Protein AF-0000000069212379 (afdb_homodimer)

Radius of gyration: 26.14 Å; Cα contacts (8 Å, |Δi|>4): 485; chains: 2; bounding box: 59×91×53 Å

Organism: Paramecium tetraurelia (NCBI:txid5888)

Sequence (348 aa):
MLHHLSKQRFTLNKAANLDFIKLFIKDLKDVASIVPSKLDDTDVKLSLQIHCLEKSWKISSKSLSKEYKFETFKQAFVFMNTVSHMADQMNHYPKWINVYNKLNVEITTQDVSGISIKDVLLAHLMESAYKDVNESNVESIAEICKVSSPQLLQNWNANYSQYQEIMKKNVHNLMLHHLSKQRFTLNKAANLDFIKLFIKDLKDVASIVPSKLDDTDVKLSLQIHCLEKSWKISSKSLSKEYKFETFKQAFVFMNTVSHMADQMNHYPKWINVYNKLNVEITTQDVSGISIKDVLLAHLMESAYKDVNESNVESIAEICKVSSPQLLQNWNANYSQYQEIMKKNVHNL

Foldseek 3Di:
DPPDPPPPCPDLVPVDDCVVQDDQDQFLLVLQPDDWAADDPVSVCVLCVLLVNNVAWDDDFFKIKHKDFDPWLLLQLLLVVQLVVSCVSNVFDWDWDDDTGMIIIIGGDVVHRHHTSVRSLSSLVSVVSSVQSRVDDGDGSPDHGPDDPNVSSVSSNVSVVVVVVVSVVVVVVD/DPPDPPPPCPDLPCPPPCVQLDDQDQFLLVLQPDDWAADDPVSVCVLCVLLVNNVAWDDDFFKIKHKDFDPWLLLQLLLVVQLVVSCVSNVFDWDWDDDTGMIIIIGGDVVHRHHTSVRSLSSSVSVVSSVQSRVDDGDGSPDHGPDDPNVSSVSSNVSVVVVVVVSVVVVVVD

Secondary structure (DSSP, 8-state):
-----------STTS--HHHH----S-GGGGGGSPP-PPPHHHHHHHHHHTT-TTTSEE-SS-EEEEEE-SSHHHHHHHHHHHHHHHHHHT---EEEEETTEEEEEE-BGGGTB--HHHHHHHHHHHHHHHHHHHS----TT------HHHHHHHHHHHHHHHHHHHHHHHHT-/-----------TT----HHHH----S-GGGGGGSPP-PPPHHHHHHHHHHTT-TTTSEE-SS-EEEEEE-SSHHHHHHHHHHHHHHHHHHT---EEEEETTEEEEEE-BGGGTB--HHHHHHHHHHHHHHHHHHHS----TT------HHHHHHHHHHHHHHHHHHHHHHHHT-

Nearest PDB structures (foldseek):
  1ru0-assembly1_A  TM=8.956E-01  e=7.007E-08  Mus musculus
  4c45-assembly1_A  TM=8.959E-01  e=8.333E-08  Homo sapiens
  2v6u-assembly1_A  TM=8.708E-01  e=5.561E-08  Toxoplasma gondii RH
  3hxa-assembly1_D  TM=8.945E-01  e=8.829E-08  Rattus norvegicus
  4wil-assembly1_A  TM=8.958E-01  e=9.910E-08  Mus musculus

Solvent-accessible surface area (backbone atoms only — not comparable to full-atom values): 19750 Å² total; per-residue (Å²): 137,82,81,78,78,78,77,75,77,81,61,70,88,54,82,54,69,46,79,76,62,61,72,84,56,88,46,59,58,59,50,48,75,54,80,79,52,60,50,52,73,68,53,48,52,49,55,28,48,58,67,73,37,57,86,70,41,47,79,56,90,41,31,41,33,42,76,47,77,44,95,36,46,50,49,36,46,18,41,50,53,42,48,49,53,54,24,59,46,24,68,52,66,55,32,37,38,38,50,61,27,33,36,40,39,39,33,50,34,74,93,55,68,12,36,26,62,68,42,54,51,50,51,51,51,46,52,55,43,48,52,50,49,72,73,45,86,78,86,52,59,83,46,61,64,83,75,51,67,64,60,54,34,50,51,56,45,47,33,55,56,50,50,53,51,52,54,53,51,55,56,64,72,96,137,83,79,78,76,77,77,76,76,80,66,76,81,63,69,64,65,51,75,78,66,61,74,83,57,89,47,59,58,60,51,48,73,54,81,81,53,60,49,50,72,68,53,47,52,49,55,28,47,56,67,73,35,57,87,70,41,47,79,55,90,40,32,41,34,42,77,47,78,43,94,36,46,50,48,36,46,17,41,49,53,42,48,49,54,54,23,59,46,25,69,51,66,57,33,38,38,38,50,59,29,34,36,41,39,39,32,50,33,74,93,54,68,11,37,26,62,67,42,54,51,51,52,52,51,46,52,54,44,50,52,51,49,74,73,44,87,77,87,52,58,84,47,61,63,84,75,51,68,63,60,53,35,49,53,57,46,46,32,55,56,50,49,52,53,54,53,53,50,56,56,64,74,95

Structure (mmCIF, N/CA/C/O backbone):
data_AF-0000000069212379-model_v1
#
loop_
_entity.id
_entity.type
_entity.pdbx_description
1 polymer '4a-hydroxytetrahydrobiopterin dehydratase'
#
loop_
_atom_site.group_PDB
_atom_site.id
_atom_site.type_symbol
_atom_site.label_atom_id
_atom_site.label_alt_id
_atom_site.label_comp_id
_atom_site.label_asym_id
_atom_site.label_entity_id
_atom_site.label_seq_id
_atom_site.pdbx_PDB_ins_code
_atom_site.Cartn_x
_atom_site.Cartn_y
_atom_site.Cartn_z
_atom_site.occupancy
_atom_site.B_iso_or_equiv
_atom_site.auth_seq_id
_atom_site.auth_comp_id
_atom_site.auth_asym_id
_atom_site.auth_atom_id
_atom_site.pdbx_PDB_model_num
ATOM 1 N N . MET A 1 1 ? -37 -28.781 -31.172 1 26 1 MET A N 1
ATOM 2 C CA . MET A 1 1 ? -35.812 -28.438 -31.969 1 26 1 MET A CA 1
ATOM 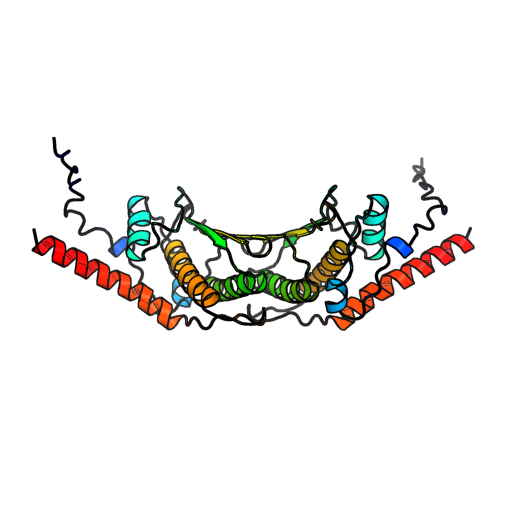3 C C . MET A 1 1 ? -34.625 -28.109 -31.078 1 26 1 MET A C 1
ATOM 5 O O . MET A 1 1 ? -34.562 -27.031 -30.484 1 26 1 MET A O 1
ATOM 9 N N . LEU A 1 2 ? -34.094 -29.156 -30.234 1 26.38 2 LEU A N 1
ATOM 10 C CA . LEU A 1 2 ? -33.156 -29.297 -29.141 1 26.38 2 LEU A CA 1
ATOM 11 C C . LEU A 1 2 ? -31.75 -28.906 -29.594 1 26.38 2 LEU A C 1
ATOM 13 O O . LEU A 1 2 ? -31.156 -29.578 -30.453 1 26.38 2 LEU A O 1
ATOM 17 N N . HIS A 1 3 ? -31.422 -27.625 -29.812 1 30.83 3 HIS A N 1
ATOM 18 C CA . HIS A 1 3 ? -30.172 -27.047 -30.297 1 30.83 3 HIS A CA 1
ATOM 19 C C . HIS A 1 3 ? -28.969 -27.766 -29.703 1 30.83 3 HIS A C 1
ATOM 21 O O . HIS A 1 3 ? -28.984 -28.125 -28.516 1 30.83 3 HIS A O 1
ATOM 27 N N . HIS A 1 4 ? -28.109 -28.578 -30.547 1 29.05 4 HIS A N 1
ATOM 28 C CA . HIS A 1 4 ? -26.844 -29.281 -30.594 1 29.05 4 HIS A CA 1
ATOM 29 C C . HIS A 1 4 ? -25.75 -28.5 -29.875 1 29.05 4 HIS A C 1
ATOM 31 O O . HIS A 1 4 ? -25.359 -27.422 -30.328 1 29.05 4 HIS A O 1
ATOM 37 N N . LEU A 1 5 ? -25.75 -28.391 -28.547 1 30.84 5 LEU A N 1
ATOM 38 C CA . LEU A 1 5 ? -24.641 -27.938 -27.719 1 30.84 5 LEU A CA 1
ATOM 39 C C . LEU A 1 5 ? -23.312 -28.453 -28.25 1 30.84 5 LEU A C 1
ATOM 41 O O . LEU A 1 5 ? -23.109 -29.672 -28.375 1 30.84 5 LEU A O 1
ATOM 45 N N . SER A 1 6 ? -22.797 -27.891 -29.391 1 29.86 6 SER A N 1
ATOM 46 C CA . SER A 1 6 ? -21.5 -28.047 -30.031 1 29.86 6 SER A CA 1
ATOM 47 C C . SER A 1 6 ? -20.422 -28.406 -29.031 1 29.86 6 SER A C 1
ATOM 49 O O . SER A 1 6 ? -20.203 -27.688 -28.047 1 29.86 6 SER A O 1
ATOM 51 N N . LYS A 1 7 ? -20.203 -29.734 -28.656 1 33.62 7 LYS A N 1
ATOM 52 C CA . LYS A 1 7 ? -19.109 -30.5 -28.078 1 33.62 7 LYS A CA 1
ATOM 53 C C . LYS A 1 7 ? -17.766 -30.031 -28.609 1 33.62 7 LYS A C 1
ATOM 55 O O . LYS A 1 7 ? -17.375 -30.344 -29.734 1 33.62 7 LYS A O 1
ATOM 60 N N . GLN A 1 8 ? -17.391 -28.781 -28.672 1 32.16 8 GLN A N 1
ATOM 61 C CA . GLN A 1 8 ? -16.062 -28.328 -29.078 1 32.16 8 GLN A CA 1
ATOM 62 C C . GLN A 1 8 ? -14.992 -29.266 -28.531 1 32.16 8 GLN A C 1
ATOM 64 O O . GLN A 1 8 ? -14.953 -29.547 -27.328 1 32.16 8 GLN A O 1
ATOM 69 N N . ARG A 1 9 ? -14.414 -30.328 -29.297 1 29.22 9 ARG A N 1
ATOM 70 C CA . ARG A 1 9 ? 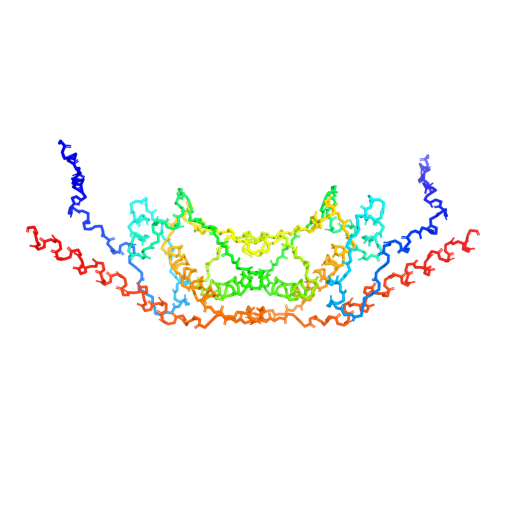-13.234 -31.188 -29.312 1 29.22 9 ARG A CA 1
ATOM 71 C C . ARG A 1 9 ? -12.039 -30.484 -28.656 1 29.22 9 ARG A C 1
ATOM 73 O O . ARG A 1 9 ? -11.375 -29.672 -29.297 1 29.22 9 ARG A O 1
ATOM 80 N N . PHE A 1 10 ? -12.148 -29.844 -27.531 1 34.94 10 PHE A N 1
ATOM 81 C CA . PHE A 1 10 ? -10.922 -29.625 -26.781 1 34.94 10 PHE A CA 1
ATOM 82 C C . PHE A 1 10 ? -10.07 -30.891 -26.75 1 34.94 10 PHE A C 1
ATOM 84 O O . PHE A 1 10 ? -10.352 -31.812 -25.984 1 34.94 10 PHE A O 1
ATOM 91 N N . THR A 1 11 ? -9.93 -31.75 -27.938 1 32.25 11 THR A N 1
ATOM 92 C CA . THR A 1 11 ? -9.148 -32.969 -28.188 1 32.25 11 THR A CA 1
ATOM 93 C C . THR A 1 11 ? -7.902 -33 -27.312 1 32.25 11 THR A C 1
ATOM 95 O O . THR A 1 11 ? -7.434 -31.953 -26.844 1 32.25 11 THR A O 1
ATOM 98 N N . LEU A 1 12 ? -7.316 -34.281 -27.016 1 34.22 12 LEU A N 1
ATOM 99 C CA . LEU A 1 12 ? -6.305 -35.094 -26.359 1 34.22 12 LEU A CA 1
ATOM 100 C C . LEU A 1 12 ? -4.91 -34.531 -26.609 1 34.22 12 LEU A C 1
ATOM 102 O O . LEU A 1 12 ? -3.92 -35.062 -26.094 1 34.22 12 LEU A O 1
ATOM 106 N N . ASN A 1 13 ? -4.742 -34.094 -27.891 1 38.69 13 ASN A N 1
ATOM 107 C CA . ASN A 1 13 ? -3.322 -33.781 -28.016 1 38.69 13 ASN A CA 1
ATOM 108 C C . ASN A 1 13 ? -2.822 -32.969 -26.828 1 38.69 13 ASN A C 1
ATOM 110 O O . ASN A 1 13 ? -1.731 -32.375 -26.875 1 38.69 13 ASN A O 1
ATOM 114 N N . LYS A 1 14 ? -3.689 -32.75 -25.891 1 40.94 14 LYS A N 1
ATOM 115 C CA . LYS A 1 14 ? -3.619 -31.844 -24.734 1 40.94 14 LYS A CA 1
ATOM 116 C C . LYS A 1 14 ? -2.734 -32.438 -23.641 1 40.94 14 LYS A C 1
ATOM 118 O O . LYS A 1 14 ? -2.756 -31.969 -22.5 1 40.94 14 LYS A O 1
ATOM 123 N N . ALA A 1 15 ? -2.525 -33.719 -23.672 1 42.53 15 ALA A N 1
ATOM 124 C CA . ALA A 1 15 ? -1.47 -34.062 -22.734 1 4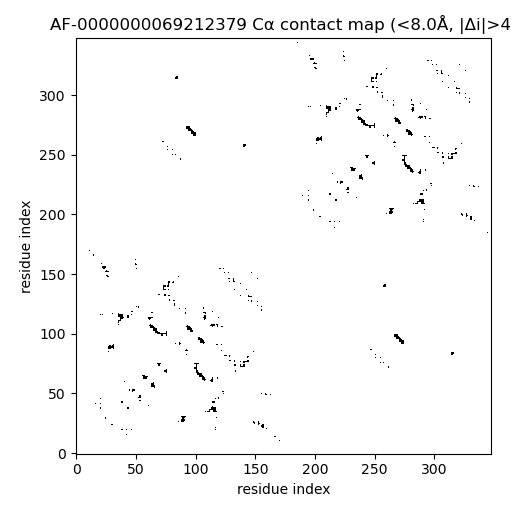2.53 15 ALA A CA 1
ATOM 125 C C . ALA A 1 15 ? -0.425 -32.969 -22.641 1 42.53 15 ALA A C 1
ATOM 127 O O . ALA A 1 15 ? 0.552 -32.969 -23.391 1 42.53 15 ALA A O 1
ATOM 128 N N . ALA A 1 16 ? -0.708 -31.906 -22.953 1 46.59 16 ALA A N 1
ATOM 129 C CA . ALA A 1 16 ? -0.075 -30.594 -22.984 1 46.59 16 ALA A CA 1
ATOM 130 C C . ALA A 1 16 ? 0.971 -30.469 -21.875 1 46.59 16 ALA A C 1
ATOM 132 O O . ALA A 1 16 ? 0.949 -31.219 -20.906 1 46.59 16 ALA A O 1
ATOM 133 N N . ASN A 1 17 ? 1.965 -29.312 -22.172 1 58.25 17 ASN A N 1
ATOM 134 C CA . ASN A 1 17 ? 3.143 -28.516 -21.828 1 58.25 17 ASN A CA 1
ATOM 135 C C . ASN A 1 17 ? 3.172 -28.156 -20.344 1 58.25 17 ASN A C 1
ATOM 137 O O . ASN A 1 17 ? 3.482 -27.016 -19.984 1 58.25 17 ASN A O 1
ATOM 141 N N . LEU A 1 18 ? 2.586 -29.156 -19.609 1 75.44 18 LEU A N 1
ATOM 142 C CA . LEU A 1 18 ? 2.68 -28.797 -18.203 1 75.44 18 LEU A CA 1
ATOM 143 C C . LEU A 1 18 ? 4.125 -28.516 -17.812 1 75.44 18 LEU A C 1
ATOM 145 O O . LEU A 1 18 ? 4.383 -27.703 -16.922 1 75.44 18 LEU A O 1
ATOM 149 N N . ASP A 1 19 ? 4.984 -29.312 -18.562 1 76.12 19 ASP A N 1
ATOM 150 C CA . ASP A 1 19 ? 6.387 -29.172 -18.172 1 76.12 19 ASP A CA 1
ATOM 151 C C . ASP A 1 19 ? 6.855 -27.734 -18.281 1 76.12 19 ASP A C 1
ATOM 153 O O . ASP A 1 19 ? 7.695 -27.281 -17.5 1 76.12 19 ASP A O 1
ATOM 157 N N . PHE A 1 20 ? 6.137 -27.094 -19.156 1 75.62 20 PHE A N 1
ATOM 158 C CA . PHE A 1 20 ? 6.57 -25.734 -19.406 1 75.62 20 PHE A CA 1
ATOM 159 C C . PHE A 1 20 ? 5.992 -24.781 -18.359 1 75.62 20 PHE A C 1
ATOM 161 O O . PHE A 1 20 ? 6.566 -23.719 -18.078 1 75.62 20 PHE A O 1
ATOM 168 N N . ILE A 1 21 ? 4.895 -25.234 -17.734 1 83.38 21 ILE A N 1
ATOM 169 C CA . ILE A 1 21 ? 4.234 -24.281 -16.844 1 83.38 21 ILE A CA 1
ATOM 170 C C . ILE A 1 21 ? 4.352 -24.75 -15.398 1 83.38 21 ILE A C 1
ATOM 172 O O . ILE A 1 21 ? 4.117 -23.969 -14.469 1 83.38 21 ILE A O 1
ATOM 176 N N . LYS A 1 22 ? 4.723 -26 -15.312 1 87.25 22 LYS A N 1
ATOM 177 C CA . LYS A 1 22 ? 4.801 -26.531 -13.961 1 87.25 22 LYS A CA 1
ATOM 178 C C . LYS A 1 22 ? 6.02 -26 -13.219 1 87.25 22 LYS A C 1
ATOM 180 O O . LYS A 1 22 ? 7.137 -26.031 -13.742 1 87.25 22 LYS A O 1
ATOM 185 N N . LEU A 1 23 ? 5.762 -25.438 -12.07 1 85.94 23 LEU A N 1
ATOM 186 C CA . LEU A 1 23 ? 6.793 -24.953 -11.164 1 85.94 23 LEU A CA 1
ATOM 187 C C . LEU A 1 23 ? 6.57 -25.484 -9.75 1 85.94 23 LEU A C 1
ATOM 189 O O . LEU A 1 23 ? 5.684 -25 -9.039 1 85.94 23 LEU A O 1
ATOM 193 N N . PHE A 1 24 ? 7.352 -26.5 -9.422 1 87.94 24 PHE A N 1
ATOM 194 C CA . PHE A 1 24 ? 7.289 -27.016 -8.055 1 87.94 24 PHE A CA 1
ATOM 195 C C . PHE A 1 24 ? 8.133 -26.156 -7.117 1 87.94 24 PHE A C 1
ATOM 197 O O . PHE A 1 24 ? 9.297 -25.875 -7.402 1 87.94 24 PHE A O 1
ATOM 204 N N . ILE A 1 25 ? 7.512 -25.781 -6.094 1 91.12 25 ILE A N 1
ATOM 205 C CA . ILE A 1 25 ? 8.18 -24.828 -5.203 1 91.12 25 ILE A CA 1
ATOM 206 C C . ILE A 1 25 ? 8.141 -25.359 -3.771 1 91.12 25 ILE A C 1
ATOM 208 O O . ILE A 1 25 ? 7.078 -25.719 -3.266 1 91.12 25 ILE A O 1
ATOM 212 N N . LYS A 1 26 ? 9.289 -25.344 -3.074 1 90.56 26 LYS A N 1
ATOM 213 C CA . LYS A 1 26 ? 9.359 -25.766 -1.677 1 90.56 26 LYS A CA 1
ATOM 214 C C . LYS A 1 26 ? 9.43 -24.547 -0.75 1 90.56 26 LYS A C 1
ATOM 216 O O . LYS A 1 26 ? 8.938 -24.594 0.378 1 90.56 26 LYS A O 1
ATOM 221 N N . ASP A 1 27 ? 10.055 -23.547 -1.248 1 93.56 27 ASP A N 1
ATOM 222 C CA . ASP A 1 27 ? 10.242 -22.297 -0.524 1 93.56 27 ASP A CA 1
ATOM 223 C C . ASP A 1 27 ? 10.102 -21.094 -1.458 1 93.56 27 ASP A C 1
ATOM 225 O O . ASP A 1 27 ? 10.586 -21.125 -2.592 1 93.56 27 ASP A O 1
ATOM 229 N N . LEU A 1 28 ? 9.43 -20.109 -1.017 1 93.62 28 LEU A N 1
ATOM 230 C CA . LEU A 1 28 ? 9.227 -18.938 -1.856 1 93.62 28 LEU A CA 1
ATOM 231 C C . LEU A 1 28 ? 10.562 -18.328 -2.283 1 93.62 28 LEU A C 1
ATOM 233 O O . LEU A 1 28 ? 10.68 -17.781 -3.383 1 93.62 28 LEU A O 1
ATOM 237 N N . LYS A 1 29 ? 11.555 -18.453 -1.433 1 93.12 29 LYS A N 1
ATOM 238 C CA . LYS A 1 29 ? 12.867 -17.891 -1.726 1 93.12 29 LYS A CA 1
ATOM 239 C C . LYS A 1 29 ? 13.484 -18.562 -2.951 1 93.12 29 LYS A C 1
ATOM 241 O O . LYS A 1 29 ? 14.359 -17.984 -3.605 1 93.12 29 LYS A O 1
ATOM 246 N N . ASP A 1 30 ? 13.039 -19.766 -3.232 1 93.88 30 ASP A N 1
ATOM 247 C CA . ASP A 1 30 ? 13.547 -20.484 -4.391 1 93.88 30 ASP A CA 1
ATOM 248 C C . ASP A 1 30 ? 13.055 -19.859 -5.691 1 93.88 30 ASP A C 1
ATOM 250 O O . ASP A 1 30 ? 13.664 -20.047 -6.75 1 93.88 30 ASP A O 1
ATOM 254 N N . VAL A 1 31 ? 11.992 -19.141 -5.625 1 94.81 31 VAL A N 1
ATOM 255 C CA . VAL A 1 31 ? 11.359 -18.547 -6.805 1 94.81 31 VAL A CA 1
ATOM 256 C C . VAL A 1 31 ? 12.242 -17.438 -7.355 1 94.81 31 VAL A C 1
ATOM 258 O O . VAL A 1 31 ? 12.297 -17.219 -8.57 1 94.81 31 VAL A O 1
ATOM 261 N N . ALA A 1 32 ? 12.938 -16.781 -6.422 1 94 32 ALA A N 1
ATOM 262 C CA . ALA A 1 32 ? 13.766 -15.633 -6.793 1 94 32 ALA A CA 1
ATOM 263 C C . ALA A 1 32 ? 14.844 -16.031 -7.793 1 94 32 ALA A C 1
ATOM 265 O O . ALA A 1 32 ? 15.234 -15.234 -8.648 1 94 32 ALA A O 1
ATOM 266 N N . SER A 1 33 ? 15.258 -17.234 -7.766 1 93.5 33 SER A N 1
ATOM 267 C CA . SER A 1 33 ? 16.391 -17.688 -8.578 1 93.5 33 SER A CA 1
ATOM 268 C C . SER A 1 33 ? 15.906 -18.25 -9.914 1 93.5 33 SER A C 1
ATOM 270 O O . SER A 1 33 ? 16.719 -18.578 -10.781 1 93.5 33 SER A O 1
ATOM 272 N N . ILE A 1 34 ? 14.672 -18.375 -10.07 1 93.12 34 ILE A N 1
ATOM 273 C CA . ILE A 1 34 ? 14.125 -18.938 -11.297 1 93.12 34 ILE A CA 1
ATOM 274 C C . ILE A 1 34 ? 14.148 -17.891 -12.406 1 93.12 34 ILE A C 1
ATOM 276 O O . ILE A 1 34 ? 13.633 -16.781 -12.227 1 93.12 34 ILE A O 1
ATOM 280 N N . VAL A 1 35 ? 14.742 -18.188 -13.531 1 93.31 35 VAL A N 1
ATOM 281 C CA . VAL A 1 35 ? 14.719 -17.312 -14.695 1 93.31 35 VAL A CA 1
ATOM 282 C C . VAL A 1 35 ? 13.344 -17.375 -15.359 1 93.31 35 VAL A C 1
ATOM 284 O O . VAL A 1 35 ? 12.906 -18.438 -15.805 1 93.31 35 VAL A O 1
ATOM 287 N N . PRO A 1 36 ? 12.711 -16.266 -15.445 1 94.38 36 PRO A N 1
ATOM 288 C CA . PRO A 1 36 ? 11.344 -16.297 -15.969 1 94.38 36 PRO A CA 1
ATOM 289 C C . PRO A 1 36 ? 11.305 -16.5 -17.484 1 94.38 36 PRO A C 1
ATOM 291 O O . PRO A 1 36 ? 12.203 -16.047 -18.203 1 94.38 36 PRO A O 1
ATOM 294 N N . SER A 1 37 ? 10.289 -17.203 -17.922 1 95 37 SER A N 1
ATOM 295 C CA . SER A 1 37 ? 9.961 -17.344 -19.328 1 95 37 SER A CA 1
ATOM 296 C C . SER A 1 37 ? 8.539 -16.859 -19.609 1 95 37 SER A C 1
ATOM 298 O O . SER A 1 37 ? 7.633 -17.062 -18.812 1 95 37 SER A O 1
ATOM 300 N N . LYS A 1 38 ? 8.461 -16.297 -20.766 1 96.19 38 LYS A N 1
ATOM 301 C CA . LYS A 1 38 ? 7.145 -15.781 -21.141 1 96.19 38 LYS A CA 1
ATOM 302 C C . LYS A 1 38 ? 6.18 -16.922 -21.469 1 96.19 38 LYS A C 1
ATOM 304 O O . LYS A 1 38 ? 6.52 -17.828 -22.219 1 96.19 38 LYS A O 1
ATOM 309 N N . LEU A 1 39 ? 5.07 -16.859 -20.875 1 95.38 39 LEU A N 1
ATOM 310 C CA . LEU A 1 39 ? 4.008 -17.812 -21.219 1 95.38 39 LEU A CA 1
ATOM 311 C C . LEU A 1 39 ? 3.209 -17.312 -22.422 1 95.38 39 LEU A C 1
ATOM 313 O O . LEU A 1 39 ? 2.941 -16.125 -22.547 1 95.38 39 LEU A O 1
ATOM 317 N N . ASP A 1 40 ? 2.902 -18.188 -23.281 1 93.56 40 ASP A N 1
ATOM 318 C CA . ASP A 1 40 ? 1.988 -17.797 -24.359 1 93.56 40 ASP A CA 1
ATOM 319 C C . ASP A 1 40 ? 0.541 -17.797 -23.859 1 93.56 40 ASP A C 1
ATOM 321 O O . ASP A 1 40 ? 0.262 -18.188 -22.734 1 93.56 40 ASP A O 1
ATOM 325 N N . ASP A 1 41 ? -0.313 -17.328 -24.688 1 93.69 41 ASP A N 1
ATOM 326 C CA . ASP A 1 41 ? -1.703 -17.141 -24.297 1 93.69 41 ASP A CA 1
ATOM 327 C C . ASP A 1 41 ? -2.324 -18.438 -23.797 1 93.69 41 ASP A C 1
ATOM 329 O O . ASP A 1 41 ? -3.059 -18.453 -22.812 1 93.69 41 ASP A O 1
ATOM 333 N N . THR A 1 42 ? -2.094 -19.469 -24.469 1 92.81 42 THR A N 1
ATOM 334 C CA . THR A 1 42 ? -2.643 -20.781 -24.109 1 92.81 42 THR A CA 1
ATOM 335 C C . THR A 1 42 ? -2.113 -21.234 -22.766 1 92.81 42 THR A C 1
ATOM 337 O O . THR A 1 42 ? -2.877 -21.719 -21.922 1 92.81 42 THR A O 1
ATOM 340 N N . ASP A 1 43 ? -0.836 -21.047 -22.562 1 94 43 ASP A N 1
ATOM 341 C CA . ASP A 1 43 ? -0.195 -21.453 -21.312 1 94 43 ASP A CA 1
ATOM 342 C C . ASP A 1 43 ? -0.694 -20.609 -20.141 1 94 43 ASP A C 1
ATOM 344 O O . ASP A 1 43 ? -0.855 -21.109 -19.031 1 94 43 ASP A O 1
ATOM 348 N N . VAL A 1 44 ? -0.889 -19.328 -20.375 1 95.88 44 VAL A N 1
ATOM 349 C CA . VAL A 1 44 ? -1.425 -18.453 -19.344 1 95.88 44 VAL A CA 1
ATOM 350 C C . VAL A 1 44 ? -2.797 -18.953 -18.906 1 95.88 44 VAL A C 1
ATOM 352 O O . VAL A 1 44 ? -3.039 -19.141 -17.703 1 95.88 44 VAL A O 1
ATOM 355 N N . LYS A 1 45 ? -3.594 -19.188 -19.859 1 94.44 45 LYS A N 1
ATOM 356 C CA . LYS A 1 45 ? -4.953 -19.625 -19.547 1 94.44 45 LYS A CA 1
ATOM 357 C C . LYS A 1 45 ? -4.945 -20.969 -18.812 1 94.44 45 LYS A C 1
ATOM 359 O O . LYS A 1 45 ? -5.668 -21.141 -17.828 1 94.44 45 LYS A O 1
ATOM 364 N N . LEU A 1 46 ? -4.184 -21.859 -19.281 1 94.06 46 LEU A N 1
ATOM 365 C CA . LEU A 1 46 ? -4.094 -23.172 -18.656 1 94.06 46 LEU A CA 1
ATOM 366 C C . LEU A 1 46 ? -3.582 -23.062 -17.219 1 94.06 46 LEU A C 1
ATOM 368 O O . LEU A 1 46 ? -4.129 -23.688 -16.312 1 94.06 46 LEU A O 1
ATOM 372 N N . SER A 1 47 ? -2.523 -22.297 -17.047 1 95.56 47 SER A N 1
ATOM 373 C CA . SER A 1 47 ? -1.956 -22.125 -15.711 1 95.56 47 SER A CA 1
ATOM 374 C C . SER A 1 47 ? -2.982 -21.547 -14.742 1 95.56 47 SER A C 1
ATOM 376 O O . SER A 1 47 ? -3.084 -21.984 -13.602 1 95.56 47 SER A O 1
ATOM 378 N N . LEU A 1 48 ? -3.688 -20.578 -15.211 1 96.75 48 LEU A N 1
ATOM 379 C CA . LEU A 1 48 ? -4.719 -19.984 -14.375 1 96.75 48 LEU A CA 1
ATOM 380 C C . LEU A 1 48 ? -5.82 -20.984 -14.055 1 96.75 48 LEU A C 1
ATOM 382 O O . LEU A 1 48 ? -6.34 -21.016 -12.938 1 96.75 48 LEU A O 1
ATOM 386 N N . GLN A 1 49 ? -6.141 -21.781 -15.008 1 95 49 GLN A N 1
ATOM 387 C CA . GLN A 1 49 ? -7.176 -22.781 -14.82 1 95 49 GLN A CA 1
ATOM 388 C C . GLN A 1 49 ? -6.762 -23.828 -13.773 1 95 49 GLN A C 1
ATOM 390 O O . GLN A 1 49 ? -7.559 -24.203 -12.914 1 95 49 GLN A O 1
ATOM 395 N N . ILE A 1 50 ? -5.59 -24.25 -13.883 1 94.94 50 ILE A N 1
ATOM 396 C CA . ILE A 1 50 ? -5.07 -25.266 -12.977 1 94.94 50 ILE A CA 1
ATOM 397 C C . ILE A 1 50 ? -5.207 -24.781 -11.531 1 94.94 50 ILE A C 1
ATOM 399 O O . ILE A 1 50 ? -5.488 -25.578 -10.633 1 94.94 50 ILE A O 1
ATOM 403 N N . HIS A 1 51 ? -5.105 -23.469 -11.305 1 96.12 51 HIS A N 1
ATOM 404 C CA . HIS A 1 51 ? -5.121 -22.922 -9.953 1 96.12 51 HIS A CA 1
ATOM 405 C C . HIS A 1 51 ? -6.422 -22.188 -9.68 1 96.12 51 HIS A C 1
ATOM 407 O O . HIS A 1 51 ? -6.5 -21.375 -8.75 1 96.12 51 HIS A O 1
ATOM 413 N N . CYS A 1 52 ? -7.434 -22.344 -10.531 1 95.62 52 CYS A N 1
ATOM 414 C CA . CYS A 1 52 ? -8.789 -21.828 -10.375 1 95.62 52 CYS A CA 1
ATOM 415 C C . CYS A 1 52 ? -8.789 -20.312 -10.305 1 95.62 52 CYS A C 1
ATOM 417 O O . CYS A 1 52 ? -9.484 -19.719 -9.484 1 95.62 52 CYS A O 1
ATOM 419 N N . LEU A 1 53 ? -8.008 -19.719 -11.164 1 96.62 53 LEU A N 1
ATOM 420 C CA . LEU A 1 53 ? -7.863 -18.266 -11.156 1 96.62 53 LEU A CA 1
ATOM 421 C C . LEU A 1 53 ? -8.492 -17.656 -12.406 1 96.62 53 LEU A C 1
ATOM 423 O O . LEU A 1 53 ? -8.648 -16.438 -12.492 1 96.62 53 LEU A O 1
ATOM 427 N N . GLU A 1 54 ? -8.875 -18.391 -13.359 1 91.69 54 GLU A N 1
ATOM 428 C CA . GLU A 1 54 ? -9.242 -17.938 -14.695 1 91.69 54 GLU A CA 1
ATOM 429 C C . GLU A 1 54 ? -10.492 -17.062 -14.664 1 91.69 54 GLU A C 1
ATOM 431 O O . GLU A 1 54 ? -10.664 -16.188 -15.516 1 91.69 54 GLU A O 1
ATOM 436 N N . LYS A 1 55 ? -11.312 -17.219 -13.695 1 92.81 55 LYS A N 1
ATOM 437 C CA . LYS A 1 55 ? -12.562 -16.469 -13.648 1 92.81 55 LYS A CA 1
ATOM 438 C C . LYS A 1 55 ? -12.406 -15.172 -12.867 1 92.81 55 LYS A C 1
ATOM 440 O O . LYS A 1 55 ? -13.164 -14.227 -13.062 1 92.81 55 LYS A O 1
ATOM 445 N N . SER A 1 56 ? -11.461 -15.117 -12.062 1 95.94 56 SER A N 1
ATOM 446 C CA . SER A 1 56 ? -11.383 -13.992 -11.141 1 95.94 56 SER A CA 1
ATOM 447 C C . SER A 1 56 ? -10.336 -12.977 -11.594 1 95.94 56 SER A C 1
ATOM 449 O O . SER A 1 56 ? -10.352 -11.828 -11.164 1 95.94 56 SER A O 1
ATOM 451 N N . TRP A 1 57 ? -9.461 -13.406 -12.422 1 98.06 57 TRP A N 1
ATOM 452 C CA . TRP A 1 57 ? -8.406 -12.508 -12.867 1 98.06 57 TRP A CA 1
ATOM 453 C C . TRP A 1 57 ? -8.609 -12.109 -14.328 1 98.06 57 TRP A C 1
ATOM 455 O O . TRP A 1 57 ? -8.977 -12.938 -15.164 1 98.06 57 TRP A O 1
ATOM 465 N N . LYS A 1 58 ? -8.469 -10.875 -14.578 1 98 58 LYS A N 1
ATOM 466 C CA . LYS A 1 58 ? -8.484 -10.367 -15.945 1 98 58 LYS A CA 1
ATOM 467 C C . LYS A 1 58 ? -7.129 -10.578 -16.625 1 98 58 LYS A C 1
ATOM 469 O O . LYS A 1 58 ? -6.086 -10.266 -16.047 1 98 58 LYS A O 1
ATOM 474 N N . ILE A 1 59 ? -7.164 -11.109 -17.875 1 96.81 59 ILE A N 1
ATOM 475 C CA . ILE A 1 59 ? -5.953 -11.383 -18.641 1 96.81 59 ILE A CA 1
ATOM 476 C C . ILE A 1 59 ? -5.785 -10.336 -19.734 1 96.81 59 ILE A C 1
ATOM 478 O O . ILE A 1 59 ? -6.695 -10.117 -20.531 1 96.81 59 ILE A O 1
ATOM 482 N N . SER A 1 60 ? -4.695 -9.688 -19.656 1 94.56 60 SER A N 1
ATOM 483 C CA . SER A 1 60 ? -4.27 -8.875 -20.797 1 94.56 60 SER A CA 1
ATOM 484 C C . SER A 1 60 ? -3.066 -9.5 -21.5 1 94.56 60 SER A C 1
ATOM 486 O O . SER A 1 60 ? -2.57 -10.547 -21.078 1 94.56 60 SER A O 1
ATOM 488 N N . SER A 1 61 ? -2.621 -8.938 -22.547 1 89.94 61 SER A N 1
ATOM 489 C CA . SER A 1 61 ? -1.487 -9.477 -23.297 1 89.94 61 SER A CA 1
ATOM 490 C C . SER A 1 61 ? -0.213 -9.445 -22.469 1 89.94 61 SER A C 1
ATOM 492 O O . SER A 1 61 ? 0.677 -10.281 -22.656 1 89.94 61 SER A O 1
ATOM 494 N N . LYS A 1 62 ? -0.213 -8.562 -21.453 1 96.19 62 LYS A N 1
ATOM 495 C CA . LYS A 1 62 ? 1.078 -8.414 -20.781 1 96.19 62 LYS A CA 1
ATOM 496 C C . LYS A 1 62 ? 0.938 -8.555 -19.281 1 96.19 62 LYS A C 1
ATOM 498 O O . LYS A 1 62 ? 1.933 -8.523 -18.547 1 96.19 62 LYS A O 1
ATOM 503 N N . SER A 1 63 ? -0.349 -8.664 -18.781 1 98.38 63 SER A N 1
ATOM 504 C CA . SER A 1 63 ? -0.457 -8.633 -17.328 1 98.38 63 SER A CA 1
ATOM 505 C C . SER A 1 63 ? -1.722 -9.336 -16.844 1 98.38 63 SER A C 1
ATOM 507 O O . SER A 1 63 ? -2.629 -9.594 -17.641 1 98.38 63 SER A O 1
ATOM 509 N N . LEU A 1 64 ? -1.682 -9.711 -15.609 1 98.62 64 LEU A N 1
ATOM 510 C CA . LEU A 1 64 ? -2.854 -10.117 -14.836 1 98.62 64 LEU A CA 1
ATOM 511 C C . LEU A 1 64 ? -3.33 -8.984 -13.938 1 98.62 64 LEU A C 1
ATOM 513 O O . LEU A 1 64 ? -2.514 -8.281 -13.336 1 98.62 64 LEU A O 1
ATOM 517 N N . SER A 1 65 ? -4.629 -8.82 -13.859 1 98.69 65 SER A N 1
ATOM 518 C CA . SER A 1 65 ? -5.113 -7.762 -12.977 1 98.69 65 SER A CA 1
ATOM 519 C C . SER A 1 65 ? -6.387 -8.188 -12.25 1 98.69 65 SER A C 1
ATOM 521 O O . SER A 1 65 ? -7.117 -9.062 -12.727 1 98.69 65 SER A O 1
ATOM 523 N N . LYS A 1 66 ? -6.633 -7.59 -11.109 1 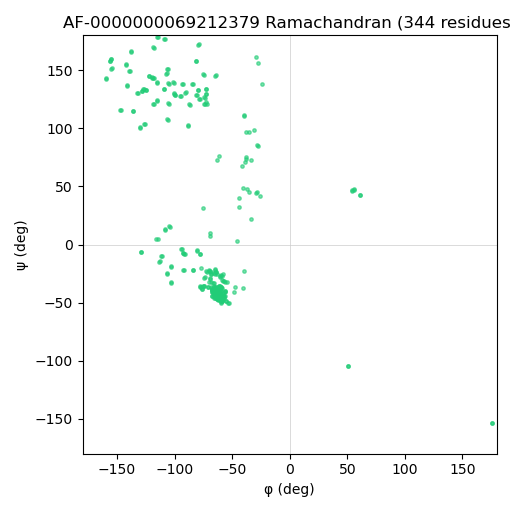98.62 66 LYS A N 1
ATOM 524 C CA . LYS A 1 66 ? -7.812 -7.863 -10.297 1 98.62 66 LYS A CA 1
ATOM 525 C C . LYS A 1 66 ? -8.094 -6.723 -9.32 1 98.62 66 LYS A C 1
ATOM 527 O O . LYS A 1 66 ? -7.16 -6.086 -8.82 1 98.62 66 LYS A O 1
ATOM 532 N N . GLU A 1 67 ? -9.328 -6.449 -9.133 1 98.56 67 GLU A N 1
ATOM 533 C CA . GLU A 1 67 ? -9.758 -5.523 -8.086 1 98.56 67 GLU A CA 1
ATOM 534 C C . GLU A 1 67 ? -10.25 -6.277 -6.852 1 98.56 67 GLU A C 1
ATOM 536 O O . GLU A 1 67 ? -11.07 -7.191 -6.961 1 98.56 67 GLU A O 1
ATOM 541 N N . TYR A 1 68 ? -9.703 -5.887 -5.727 1 98.44 68 TYR A N 1
ATOM 542 C CA . TYR A 1 68 ? -10.172 -6.398 -4.441 1 98.44 68 TYR A CA 1
ATOM 543 C C . TYR A 1 68 ? -10.961 -5.336 -3.686 1 98.44 68 TYR A C 1
ATOM 545 O O . TYR A 1 68 ? -10.664 -4.141 -3.785 1 98.44 68 TYR A O 1
ATOM 553 N N . LYS A 1 69 ? -11.93 -5.809 -2.936 1 98.06 69 LYS A N 1
ATOM 554 C CA . LYS A 1 69 ? -12.688 -4.961 -2.02 1 98.06 69 LYS A CA 1
ATOM 555 C C . LYS A 1 69 ? -12.703 -5.551 -0.612 1 98.06 69 LYS A C 1
ATOM 557 O O . LYS A 1 69 ? -12.898 -6.754 -0.441 1 98.06 69 LYS A O 1
ATOM 562 N N . PHE A 1 70 ? -12.453 -4.688 0.319 1 97.06 70 PHE A N 1
ATOM 563 C CA . PHE A 1 70 ? -12.422 -5.07 1.725 1 97.06 70 PHE A CA 1
ATOM 564 C C . PHE A 1 70 ? -13.492 -4.324 2.514 1 97.06 70 PHE A C 1
ATOM 566 O O . PHE A 1 70 ? -14.148 -3.426 1.983 1 97.06 70 PHE A O 1
ATOM 573 N N . GLU A 1 71 ? -13.688 -4.746 3.719 1 95.38 71 GLU A N 1
ATOM 574 C CA . GLU A 1 71 ? -14.664 -4.062 4.559 1 95.38 71 GLU A CA 1
ATOM 575 C C . GLU A 1 71 ? -14.117 -2.736 5.074 1 95.38 71 GLU A C 1
ATOM 577 O O . GLU A 1 71 ? -14.859 -1.76 5.203 1 95.38 71 GLU A O 1
ATOM 582 N N . THR A 1 72 ? -12.844 -2.699 5.406 1 94.75 72 THR A N 1
ATOM 583 C CA . THR A 1 72 ? -12.219 -1.52 5.992 1 94.75 72 THR A CA 1
ATOM 584 C C . THR A 1 72 ? -10.844 -1.273 5.371 1 94.75 72 THR A C 1
ATOM 586 O O . THR A 1 72 ? -10.297 -2.146 4.695 1 94.75 72 THR A O 1
ATOM 589 N N . PHE A 1 73 ? -10.344 -0.068 5.633 1 95.31 73 PHE A N 1
ATOM 590 C CA . PHE A 1 73 ? -8.969 0.248 5.258 1 95.31 73 PHE A CA 1
ATOM 591 C C . PHE A 1 73 ? -7.988 -0.701 5.941 1 95.31 73 PHE A C 1
ATOM 593 O O . PHE A 1 73 ? -7.012 -1.138 5.328 1 95.31 73 PHE A O 1
ATOM 600 N N . LYS A 1 74 ? -8.25 -0.983 7.109 1 92.62 74 LYS A N 1
ATOM 601 C CA . LYS A 1 74 ? -7.387 -1.865 7.895 1 92.62 74 LYS A CA 1
ATOM 602 C C . LYS A 1 74 ? -7.254 -3.234 7.23 1 92.62 74 LYS A C 1
ATOM 604 O O . LYS A 1 74 ? -6.148 -3.762 7.102 1 92.62 74 LYS A O 1
ATOM 609 N N . GLN A 1 75 ? -8.312 -3.789 6.852 1 93.81 75 GLN A N 1
ATOM 610 C CA . GLN A 1 75 ? -8.289 -5.086 6.188 1 93.81 75 GLN A CA 1
ATOM 611 C C . GLN A 1 75 ? -7.469 -5.031 4.902 1 93.81 75 GLN A C 1
ATOM 613 O O . GLN A 1 75 ? -6.684 -5.938 4.617 1 93.81 75 GLN A O 1
ATOM 618 N N . ALA A 1 76 ? -7.699 -3.98 4.121 1 96.06 76 ALA A N 1
ATOM 619 C CA . ALA A 1 76 ? -6.945 -3.812 2.881 1 96.06 76 ALA A CA 1
ATOM 620 C C . ALA A 1 76 ? -5.445 -3.793 3.15 1 96.06 76 ALA A C 1
ATOM 622 O O . ALA A 1 76 ? -4.672 -4.445 2.441 1 96.06 76 ALA A O 1
ATOM 623 N N . PHE A 1 77 ? -5.117 -3.145 4.168 1 94.31 77 PHE A N 1
ATOM 624 C CA . PHE A 1 77 ? -3.688 -2.977 4.41 1 94.31 77 PHE A CA 1
ATOM 625 C C . PHE A 1 77 ? -3.084 -4.25 4.992 1 94.31 77 PHE A C 1
ATOM 627 O O . PHE A 1 77 ? -1.931 -4.578 4.715 1 94.31 77 PHE A O 1
ATOM 634 N N . VAL A 1 78 ? -3.799 -4.922 5.805 1 92.81 78 VAL A N 1
ATOM 635 C CA . VAL A 1 78 ? -3.332 -6.219 6.289 1 92.81 78 VAL A CA 1
ATOM 636 C C . VAL A 1 78 ? -3.076 -7.152 5.105 1 92.81 78 VAL A C 1
ATOM 638 O O . VAL A 1 78 ? -2.074 -7.867 5.074 1 92.81 78 VAL A O 1
ATOM 641 N N . PHE A 1 79 ? -4.004 -7.18 4.16 1 95.31 79 PHE A N 1
ATOM 642 C CA . PHE A 1 79 ? -3.814 -7.941 2.932 1 95.31 79 PHE A CA 1
ATOM 643 C C . PHE A 1 79 ? -2.527 -7.527 2.23 1 95.31 79 PHE A C 1
ATOM 645 O O . PHE A 1 79 ? -1.7 -8.375 1.888 1 95.31 79 PHE A O 1
ATOM 652 N N . MET A 1 80 ? -2.357 -6.238 2.08 1 95.94 80 MET A N 1
ATOM 653 C CA . MET A 1 80 ? -1.183 -5.723 1.383 1 95.94 80 MET A CA 1
ATOM 654 C C . MET A 1 80 ? 0.096 -6.082 2.131 1 95.94 80 MET A C 1
ATOM 656 O O . MET A 1 80 ? 1.099 -6.449 1.516 1 95.94 80 MET A O 1
ATOM 660 N N . ASN A 1 81 ? 0.039 -5.957 3.395 1 92.5 81 ASN A N 1
ATOM 661 C CA . ASN A 1 81 ? 1.188 -6.336 4.211 1 92.5 81 ASN A CA 1
ATOM 662 C C . ASN A 1 81 ? 1.537 -7.812 4.031 1 92.5 81 ASN A C 1
ATOM 664 O O . ASN A 1 81 ? 2.705 -8.156 3.846 1 92.5 81 ASN A O 1
ATOM 668 N N . THR A 1 82 ? 0.588 -8.609 4.102 1 92.62 82 THR A N 1
ATOM 669 C CA . THR A 1 82 ? 0.778 -10.047 3.949 1 92.62 82 THR A CA 1
ATOM 670 C C . THR A 1 82 ? 1.394 -10.375 2.592 1 92.62 82 THR A C 1
ATOM 672 O O . THR A 1 82 ? 2.381 -11.109 2.512 1 92.62 82 THR A O 1
ATOM 675 N N . VAL A 1 83 ? 0.842 -9.828 1.569 1 95.31 83 VAL A N 1
ATOM 676 C CA . VAL A 1 83 ? 1.308 -10.086 0.21 1 95.31 83 VAL A CA 1
ATOM 677 C C . VAL A 1 83 ? 2.725 -9.547 0.039 1 95.31 83 VAL A C 1
ATOM 679 O O . VAL A 1 83 ? 3.561 -10.172 -0.616 1 95.31 83 VAL A O 1
ATOM 682 N N . SER A 1 84 ? 2.971 -8.398 0.614 1 94.69 84 SER A N 1
ATOM 683 C CA . SER A 1 84 ? 4.281 -7.781 0.461 1 94.69 84 SER A CA 1
ATOM 684 C C . SER A 1 84 ? 5.383 -8.664 1.034 1 94.69 84 SER A C 1
ATOM 686 O O . SER A 1 84 ? 6.492 -8.711 0.498 1 94.69 84 SER A O 1
ATOM 688 N N . HIS A 1 85 ? 5.105 -9.336 2.09 1 91.69 85 HIS A N 1
ATOM 689 C CA . HIS A 1 85 ? 6.074 -10.258 2.682 1 91.69 85 HIS A CA 1
ATOM 690 C C . HIS A 1 85 ? 6.418 -11.391 1.721 1 91.69 85 HIS A C 1
ATOM 692 O O . HIS A 1 85 ? 7.59 -11.703 1.514 1 91.69 85 HIS A O 1
ATOM 698 N N . MET A 1 86 ? 5.441 -11.953 1.164 1 93.19 86 MET A N 1
ATOM 699 C CA . MET A 1 86 ? 5.645 -13.047 0.22 1 93.19 86 MET A CA 1
ATOM 700 C C . MET A 1 86 ? 6.332 -12.547 -1.049 1 93.19 86 MET A C 1
ATOM 702 O O . MET A 1 86 ? 7.246 -13.195 -1.561 1 93.19 86 MET A O 1
ATOM 706 N N . ALA A 1 87 ? 5.883 -11.406 -1.562 1 95.5 87 ALA A N 1
ATOM 707 C CA . ALA A 1 87 ? 6.457 -10.789 -2.756 1 95.5 87 ALA A CA 1
ATOM 708 C C . ALA A 1 87 ? 7.953 -10.539 -2.576 1 95.5 87 ALA A C 1
ATOM 710 O O . ALA A 1 87 ? 8.742 -10.789 -3.488 1 95.5 87 ALA A O 1
ATOM 711 N N . ASP A 1 88 ? 8.305 -10.117 -1.424 1 93.38 88 ASP A N 1
ATOM 712 C CA .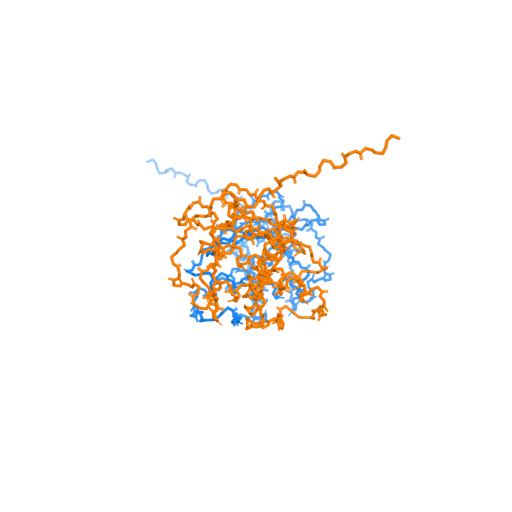 ASP A 1 88 ? 9.703 -9.836 -1.13 1 93.38 88 ASP A CA 1
ATOM 713 C C . ASP A 1 88 ? 10.539 -11.117 -1.141 1 93.38 88 ASP A C 1
ATOM 715 O O . ASP A 1 88 ? 11.664 -11.125 -1.646 1 93.38 88 ASP A O 1
ATOM 719 N N . GLN A 1 89 ? 10.023 -12.148 -0.61 1 92.31 89 GLN A N 1
ATOM 720 C CA . GLN A 1 89 ? 10.727 -13.422 -0.601 1 92.31 89 GLN A CA 1
ATOM 721 C C . GLN A 1 89 ? 10.969 -13.93 -2.02 1 92.31 89 GLN A C 1
ATOM 723 O O . GLN A 1 89 ? 12.031 -14.484 -2.314 1 92.31 89 GLN A O 1
ATOM 728 N N . MET A 1 90 ? 10.055 -13.703 -2.879 1 94.5 90 MET A N 1
ATOM 729 C CA . MET A 1 90 ? 10.141 -14.234 -4.234 1 94.5 90 MET A CA 1
ATOM 730 C C . MET A 1 90 ? 10.82 -13.242 -5.168 1 94.5 90 MET A C 1
ATOM 732 O O . MET A 1 90 ? 11.086 -13.562 -6.332 1 94.5 90 MET A O 1
ATOM 736 N N . ASN A 1 91 ? 11.047 -12.109 -4.688 1 95.44 91 ASN A N 1
ATOM 737 C CA . ASN A 1 91 ? 11.586 -11.031 -5.508 1 95.44 91 ASN A CA 1
ATOM 738 C C . ASN A 1 91 ? 10.719 -10.773 -6.734 1 95.44 91 ASN A C 1
ATOM 740 O O . ASN A 1 91 ? 11.227 -10.742 -7.859 1 95.44 91 ASN A O 1
ATOM 744 N N . HIS A 1 92 ? 9.484 -10.672 -6.562 1 97.88 92 HIS A N 1
ATOM 745 C CA . HIS A 1 92 ? 8.477 -10.422 -7.582 1 97.88 92 HIS A CA 1
ATOM 746 C C . HIS A 1 92 ? 7.312 -9.609 -7.016 1 97.88 92 HIS A C 1
ATOM 748 O O . HIS A 1 92 ? 6.625 -10.062 -6.098 1 97.88 92 HIS A O 1
ATOM 754 N N 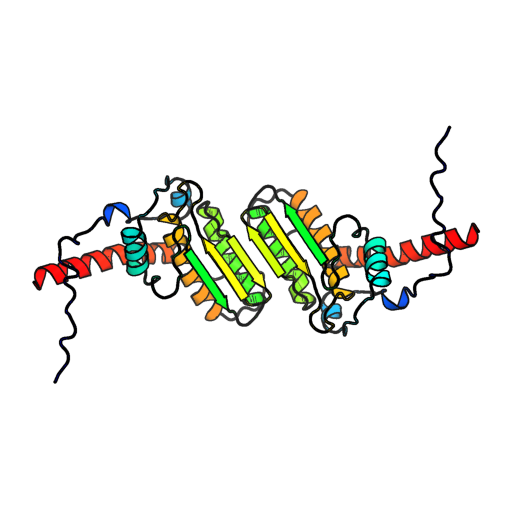. TYR A 1 93 ? 7.16 -8.453 -7.527 1 98 93 TYR A N 1
ATOM 755 C CA . TYR A 1 93 ? 6.324 -7.477 -6.844 1 98 93 TYR A CA 1
ATOM 756 C C . TYR A 1 93 ? 5.141 -7.07 -7.715 1 98 93 TYR A C 1
ATOM 758 O O . TYR A 1 93 ? 5.277 -6.914 -8.93 1 98 93 TYR A O 1
ATOM 766 N N . PRO A 1 94 ? 4.027 -6.863 -7.121 1 98.31 94 PRO A N 1
ATOM 767 C CA . PRO A 1 94 ? 2.881 -6.309 -7.848 1 98.31 94 PRO A CA 1
ATOM 768 C C . PRO A 1 94 ? 2.951 -4.793 -7.996 1 98.31 94 PRO A C 1
ATOM 770 O O . PRO A 1 94 ? 3.711 -4.133 -7.281 1 98.31 94 PRO A O 1
ATOM 773 N N . LYS A 1 95 ? 2.262 -4.324 -8.953 1 98.25 95 LYS A N 1
ATOM 774 C CA . LYS A 1 95 ? 1.797 -2.938 -8.961 1 98.25 95 LYS A CA 1
ATOM 775 C C . LYS A 1 95 ? 0.393 -2.826 -8.375 1 98.25 95 LYS A C 1
ATOM 777 O O . LYS A 1 95 ? -0.476 -3.65 -8.664 1 98.25 95 LYS A O 1
ATOM 782 N N . TRP A 1 96 ? 0.162 -1.754 -7.52 1 98.12 96 TRP A N 1
ATOM 783 C CA . TRP A 1 96 ? -1.194 -1.721 -6.984 1 98.12 96 TRP A CA 1
ATOM 784 C C . TRP A 1 96 ? -1.592 -0.3 -6.598 1 98.12 96 TRP A C 1
ATOM 786 O O . TRP A 1 96 ? -0.729 0.547 -6.352 1 98.12 96 TRP A O 1
ATOM 796 N N . ILE A 1 97 ? -2.844 -0.079 -6.676 1 98.62 97 ILE A N 1
ATOM 797 C CA . ILE A 1 97 ? -3.514 1.172 -6.336 1 98.62 97 ILE A CA 1
ATOM 798 C C . ILE A 1 97 ? -4.5 0.936 -5.195 1 98.62 97 ILE A C 1
ATOM 800 O O . ILE A 1 97 ? -5.418 0.121 -5.32 1 98.62 97 ILE A O 1
ATOM 804 N N . ASN A 1 98 ? -4.273 1.645 -4.125 1 98.62 98 ASN A N 1
ATOM 805 C CA . ASN A 1 98 ? -5.148 1.505 -2.965 1 98.62 98 ASN A CA 1
ATOM 806 C C . ASN A 1 98 ? -5.91 2.797 -2.678 1 98.62 98 ASN A C 1
ATOM 808 O O . ASN A 1 98 ? -5.309 3.867 -2.576 1 98.62 98 ASN A O 1
ATOM 812 N N . VAL A 1 99 ? -7.176 2.746 -2.623 1 97.88 99 VAL A N 1
ATOM 813 C CA . VAL A 1 99 ? -8.086 3.805 -2.197 1 97.88 99 VAL A CA 1
ATOM 814 C C . VAL A 1 99 ? -9.008 3.283 -1.101 1 97.88 99 VAL A C 1
ATOM 816 O O . VAL A 1 99 ? -9.969 2.562 -1.382 1 97.88 99 VAL A O 1
ATOM 819 N N . TYR A 1 100 ? -8.711 3.672 0.068 1 96.62 100 TYR A N 1
ATOM 820 C CA . TYR A 1 100 ? -9.414 3.211 1.258 1 96.62 100 TYR A CA 1
ATOM 821 C C . TYR A 1 100 ? -9.508 1.689 1.282 1 96.62 100 TYR A C 1
ATOM 823 O O . TYR A 1 100 ? -8.5 1.004 1.482 1 96.62 100 TYR A O 1
ATOM 831 N N . ASN A 1 101 ? -10.695 1.144 0.975 1 97 101 ASN A N 1
ATOM 832 C CA . ASN A 1 101 ? -10.867 -0.296 1.133 1 97 101 ASN A CA 1
ATOM 833 C C . ASN A 1 101 ? -10.852 -1.014 -0.214 1 97 101 ASN A C 1
ATOM 835 O O . ASN A 1 101 ? -11.266 -2.17 -0.311 1 97 101 ASN A O 1
ATOM 839 N N . LYS A 1 102 ? -10.383 -0.321 -1.228 1 98.56 102 LYS A N 1
ATOM 840 C CA . LYS A 1 102 ? -10.281 -0.889 -2.57 1 98.56 102 LYS A CA 1
ATOM 841 C C . LYS A 1 102 ? -8.828 -0.998 -3.018 1 98.56 102 LYS A C 1
ATOM 843 O O . LYS A 1 102 ? -8.031 -0.094 -2.77 1 98.56 102 LYS A O 1
ATOM 848 N N . LEU A 1 103 ? -8.539 -2.109 -3.66 1 98.75 103 LEU A N 1
ATOM 849 C CA . LEU A 1 103 ? -7.188 -2.369 -4.137 1 98.75 103 LEU A CA 1
ATOM 850 C C . LEU A 1 103 ? -7.207 -2.928 -5.555 1 98.75 103 LEU A C 1
ATOM 852 O O . LEU A 1 103 ? -7.789 -3.988 -5.801 1 98.75 103 LEU A O 1
ATOM 856 N N . ASN A 1 104 ? -6.676 -2.18 -6.469 1 98.81 104 ASN A N 1
ATOM 857 C CA . ASN A 1 104 ? -6.418 -2.695 -7.809 1 98.81 104 ASN A CA 1
ATOM 858 C C . ASN A 1 104 ? -4.984 -3.203 -7.945 1 98.81 104 ASN A C 1
ATOM 860 O O . ASN A 1 104 ? -4.035 -2.48 -7.641 1 98.81 104 ASN A O 1
ATOM 864 N N . VAL A 1 105 ? -4.879 -4.426 -8.422 1 98.75 105 VAL A N 1
ATOM 865 C CA . VAL A 1 105 ? -3.555 -5.023 -8.547 1 98.75 105 VAL A CA 1
ATOM 866 C C . VAL A 1 105 ? -3.279 -5.363 -10.016 1 98.75 105 VAL A C 1
ATOM 868 O O . VAL A 1 105 ? -4.195 -5.734 -10.75 1 98.75 105 VAL A O 1
ATOM 871 N N . GLU A 1 106 ? -2.059 -5.176 -10.383 1 98.69 106 GLU A N 1
ATOM 872 C CA . GLU A 1 106 ? -1.526 -5.613 -11.672 1 98.69 106 GLU A CA 1
ATOM 873 C C . GLU A 1 106 ? -0.198 -6.348 -11.5 1 98.69 106 GLU A C 1
ATOM 875 O O . GLU A 1 106 ? 0.697 -5.859 -10.805 1 98.69 106 GLU A O 1
ATOM 880 N N . ILE A 1 107 ? -0.147 -7.516 -12.133 1 98.56 107 ILE A N 1
ATOM 881 C CA . ILE A 1 107 ? 1.062 -8.328 -12.039 1 98.56 107 ILE A CA 1
ATOM 882 C C . ILE A 1 107 ? 1.586 -8.648 -13.438 1 98.56 107 ILE A C 1
ATOM 884 O O . ILE A 1 107 ? 0.813 -9.008 -14.328 1 98.56 107 ILE A O 1
ATOM 888 N N . THR A 1 108 ? 2.855 -8.477 -13.648 1 98.38 108 THR A N 1
ATOM 889 C CA . THR A 1 108 ? 3.547 -8.773 -14.891 1 98.38 108 THR A CA 1
ATOM 890 C C . THR A 1 108 ? 5.027 -9.031 -14.641 1 98.38 108 THR A C 1
ATOM 892 O O . THR A 1 108 ? 5.535 -8.758 -13.555 1 98.38 108 THR A O 1
ATOM 895 N N . THR A 1 109 ? 5.605 -9.703 -15.555 1 98 109 THR A N 1
ATOM 896 C CA . THR A 1 109 ? 7.059 -9.852 -15.531 1 98 109 THR A CA 1
ATOM 897 C C . THR A 1 109 ? 7.703 -9 -16.625 1 98 109 THR A C 1
ATOM 899 O O . THR A 1 109 ? 7.688 -9.375 -17.797 1 98 109 THR A O 1
ATOM 902 N N . GLN A 1 110 ? 8.32 -7.977 -16.219 1 96.06 110 GLN A N 1
ATOM 903 C CA . GLN A 1 110 ? 8.875 -7.008 -17.156 1 96.06 110 GLN A CA 1
ATOM 904 C C . GLN A 1 110 ? 9.992 -7.629 -17.984 1 96.06 110 GLN A C 1
ATOM 906 O O . GLN A 1 110 ? 10.109 -7.352 -19.172 1 96.06 110 GLN A O 1
ATOM 911 N N . ASP A 1 111 ? 10.766 -8.492 -17.391 1 95.12 111 ASP A N 1
ATOM 912 C CA . ASP A 1 111 ? 11.93 -9.086 -18.031 1 95.12 111 ASP A CA 1
ATOM 913 C C . ASP A 1 111 ? 11.539 -9.844 -19.297 1 95.12 111 ASP A C 1
ATOM 915 O O . ASP A 1 111 ? 12.352 -9.992 -20.219 1 95.12 111 ASP A O 1
ATOM 919 N N . VAL A 1 112 ? 10.328 -10.32 -19.375 1 96.62 112 VAL A N 1
ATOM 920 C CA . VAL A 1 112 ? 9.906 -11.117 -20.531 1 96.62 112 VAL A CA 1
ATOM 921 C C . VAL A 1 112 ? 8.805 -10.375 -21.281 1 96.62 112 VAL A C 1
ATOM 923 O O . VAL A 1 112 ? 8.18 -10.938 -22.188 1 96.62 112 VAL A O 1
ATOM 926 N N . SER A 1 113 ? 8.492 -9.148 -20.844 1 96.56 113 SER A N 1
ATOM 927 C CA . SER A 1 113 ? 7.469 -8.305 -21.453 1 96.56 113 SER A CA 1
ATOM 928 C C . SER A 1 113 ? 6.133 -9.023 -21.547 1 96.56 113 SER A C 1
ATOM 930 O O . SER A 1 113 ? 5.512 -9.055 -22.609 1 96.56 113 SER A O 1
ATOM 932 N N . GLY A 1 114 ? 5.793 -9.633 -20.438 1 98.06 114 GLY A N 1
ATOM 933 C CA . GLY A 1 114 ? 4.562 -10.414 -20.406 1 98.06 114 GLY A CA 1
ATOM 934 C C . GLY A 1 114 ? 4.355 -11.148 -19.094 1 98.06 114 GLY A C 1
ATOM 935 O O . GLY A 1 114 ? 4.781 -10.672 -18.047 1 98.06 114 GLY A O 1
ATOM 936 N N . ILE A 1 115 ? 3.615 -12.234 -19.234 1 97.75 115 ILE A N 1
ATOM 937 C CA . ILE A 1 115 ? 3.234 -13.023 -18.062 1 97.75 115 ILE A CA 1
ATOM 938 C C . ILE A 1 115 ? 4.141 -14.242 -17.953 1 97.75 115 ILE A C 1
ATOM 940 O O . ILE A 1 115 ? 4.414 -14.922 -18.938 1 97.75 115 ILE A O 1
ATOM 944 N N . SER A 1 116 ? 4.723 -14.492 -16.781 1 96.88 116 SER A N 1
ATOM 945 C CA . SER A 1 116 ? 5.461 -15.711 -16.453 1 96.88 116 SER A CA 1
ATOM 946 C C . SER A 1 116 ? 4.754 -16.5 -15.359 1 96.88 116 SER A C 1
ATOM 948 O O . SER A 1 116 ? 3.738 -16.062 -14.82 1 96.88 116 SER A O 1
ATOM 950 N N . ILE A 1 117 ? 5.344 -17.609 -15.047 1 96.31 117 ILE A N 1
ATOM 951 C CA . ILE A 1 117 ? 4.738 -18.469 -14.039 1 96.31 117 ILE A CA 1
ATOM 952 C C . ILE A 1 117 ? 4.801 -17.797 -12.672 1 96.31 117 ILE A C 1
ATOM 954 O O . ILE A 1 117 ? 3.98 -18.078 -11.797 1 96.31 117 ILE A O 1
ATOM 958 N N . LYS A 1 118 ? 5.754 -16.875 -12.414 1 97.19 118 LYS A N 1
ATOM 959 C CA . LYS A 1 118 ? 5.844 -16.125 -11.164 1 97.19 118 LYS A CA 1
ATOM 960 C C . LYS A 1 118 ? 4.594 -15.289 -10.938 1 97.19 118 LYS A C 1
ATOM 962 O O . LYS A 1 118 ? 4.164 -15.094 -9.797 1 97.19 118 LYS A O 1
ATOM 967 N N . ASP A 1 119 ? 4.078 -14.781 -12.023 1 98 119 ASP A N 1
ATOM 968 C CA . ASP A 1 119 ? 2.873 -13.961 -11.938 1 98 119 ASP A CA 1
ATOM 969 C C . ASP A 1 119 ? 1.67 -14.797 -11.508 1 98 119 ASP A C 1
ATOM 971 O O . ASP A 1 119 ? 0.868 -14.352 -10.68 1 98 119 ASP A O 1
ATOM 975 N N . VAL A 1 120 ? 1.57 -15.992 -12.039 1 97.5 120 VAL A N 1
ATOM 976 C CA . VAL A 1 120 ? 0.472 -16.891 -11.688 1 97.5 120 VAL A CA 1
ATOM 977 C C . VAL A 1 120 ? 0.594 -17.281 -10.219 1 97.5 120 VAL A C 1
ATOM 979 O O . VAL A 1 120 ? -0.402 -17.328 -9.492 1 97.5 120 VAL A O 1
ATOM 982 N N . LEU A 1 121 ? 1.774 -17.594 -9.82 1 97.19 121 LEU A N 1
ATOM 983 C CA . LEU A 1 121 ? 2.008 -17.953 -8.43 1 97.19 121 LEU A CA 1
ATOM 984 C C . LEU A 1 121 ? 1.604 -16.812 -7.496 1 97.19 121 LEU A C 1
ATOM 986 O O . LEU A 1 121 ? 0.904 -17.031 -6.508 1 97.19 121 LEU A O 1
ATOM 990 N N . LEU A 1 122 ? 2.029 -15.578 -7.801 1 97.81 122 LEU A N 1
ATOM 991 C CA . LEU A 1 122 ? 1.68 -14.445 -6.961 1 97.81 122 LEU A CA 1
ATOM 992 C C . LEU A 1 122 ? 0.168 -14.25 -6.902 1 97.81 122 LEU A C 1
ATOM 994 O O . LEU A 1 122 ? -0.387 -13.977 -5.836 1 97.81 122 LEU A O 1
ATOM 998 N N . ALA A 1 123 ? -0.431 -14.391 -8.016 1 98.38 123 ALA A N 1
ATOM 999 C CA . ALA A 1 123 ? -1.89 -14.32 -8.055 1 98.38 123 ALA A CA 1
ATOM 1000 C C . ALA A 1 123 ? -2.516 -15.359 -7.129 1 98.38 123 ALA A C 1
ATOM 1002 O O . ALA A 1 123 ? -3.457 -15.062 -6.391 1 98.38 123 ALA A O 1
ATOM 1003 N N . HIS A 1 124 ? -2.023 -16.562 -7.199 1 97.25 124 HIS A N 1
ATOM 1004 C CA . HIS A 1 124 ? -2.504 -17.656 -6.352 1 97.25 124 HIS A CA 1
ATOM 1005 C C . HIS A 1 124 ? -2.342 -17.312 -4.875 1 97.25 124 HIS A C 1
ATOM 1007 O O . HIS A 1 124 ? -3.27 -17.5 -4.086 1 97.25 124 HIS A O 1
ATOM 1013 N N . LEU A 1 125 ? -1.221 -16.797 -4.559 1 96.25 125 LEU A N 1
ATOM 1014 C CA . LEU A 1 125 ? -0.942 -16.422 -3.178 1 96.25 125 LEU A CA 1
ATOM 1015 C C . LEU A 1 125 ? -1.87 -15.289 -2.73 1 96.25 125 LEU A C 1
ATOM 1017 O O . LEU A 1 125 ? -2.357 -15.297 -1.598 1 96.25 125 LEU A O 1
ATOM 1021 N N . MET A 1 126 ? -2.143 -14.359 -3.566 1 97 126 MET A N 1
ATOM 1022 C CA . MET A 1 126 ? -3.016 -13.234 -3.242 1 97 126 MET A CA 1
ATOM 1023 C C . MET A 1 126 ? -4.441 -13.703 -2.975 1 97 126 MET A C 1
ATOM 1025 O O . MET A 1 126 ? -5.109 -13.203 -2.072 1 97 126 MET A O 1
ATOM 1029 N N . GLU A 1 127 ? -4.855 -14.695 -3.732 1 96.69 127 GLU A N 1
ATOM 1030 C CA . GLU A 1 127 ? -6.188 -15.234 -3.488 1 96.69 127 GLU A CA 1
ATOM 1031 C C . GLU A 1 127 ? -6.285 -15.859 -2.1 1 96.69 127 GLU A C 1
ATOM 1033 O O . GLU A 1 127 ? -7.289 -15.695 -1.405 1 96.69 127 GLU A O 1
ATOM 1038 N N . SER A 1 128 ? -5.293 -16.578 -1.763 1 93.94 128 SER A N 1
ATOM 1039 C CA . SER A 1 128 ? -5.285 -17.219 -0.446 1 93.94 128 SER A CA 1
ATOM 1040 C C . SER A 1 128 ? -5.25 -16.172 0.666 1 93.94 128 SER A C 1
ATOM 1042 O O . SER A 1 128 ? -5.957 -16.297 1.666 1 93.94 128 SER A O 1
ATOM 1044 N N . ALA A 1 129 ? -4.418 -15.172 0.504 1 94.44 129 ALA A N 1
ATOM 1045 C CA . ALA A 1 129 ? -4.344 -14.086 1.482 1 94.44 129 ALA A CA 1
ATOM 1046 C C . ALA A 1 129 ? -5.684 -13.367 1.607 1 94.44 129 ALA A C 1
ATOM 1048 O O . ALA A 1 129 ? -6.113 -13.031 2.713 1 94.44 129 ALA A O 1
ATOM 1049 N N . TYR A 1 130 ? -6.285 -13.102 0.484 1 95.88 130 TYR A N 1
ATOM 1050 C CA . TYR A 1 130 ? -7.57 -12.414 0.468 1 95.88 130 TYR A CA 1
ATOM 1051 C C . TYR A 1 130 ? -8.617 -13.195 1.25 1 95.88 130 TYR A C 1
ATOM 1053 O O . TYR A 1 130 ? -9.367 -12.625 2.043 1 95.88 130 TYR A O 1
ATOM 1061 N N . LYS A 1 131 ? -8.648 -14.492 0.997 1 93.44 131 LYS A N 1
ATOM 1062 C CA . LYS A 1 131 ? -9.578 -15.352 1.716 1 93.44 131 LYS A CA 1
ATOM 1063 C C . LYS A 1 131 ? -9.336 -15.297 3.221 1 93.44 131 LYS A C 1
ATOM 1065 O O . LYS A 1 131 ? -10.281 -15.172 4.004 1 93.44 131 LYS A O 1
ATOM 1070 N N . ASP A 1 132 ? -8.148 -15.359 3.562 1 91.88 132 ASP A N 1
ATOM 1071 C CA . ASP A 1 132 ? -7.777 -15.352 4.973 1 91.88 132 ASP A CA 1
ATOM 1072 C C . ASP A 1 132 ? -8.195 -14.047 5.645 1 91.88 132 ASP A C 1
ATOM 1074 O O . ASP A 1 132 ? -8.789 -14.055 6.727 1 91.88 132 ASP A O 1
ATOM 1078 N N . VAL A 1 133 ? -7.918 -12.914 5.055 1 92.38 133 VAL A N 1
ATOM 1079 C CA . VAL A 1 133 ? -8.211 -11.602 5.621 1 92.38 133 VAL A CA 1
ATOM 1080 C C . VAL A 1 133 ? -9.727 -11.422 5.742 1 92.38 133 VAL A C 1
ATOM 1082 O O . VAL A 1 133 ? -10.211 -10.875 6.734 1 92.38 133 VAL A O 1
ATOM 1085 N N . ASN A 1 134 ? -10.43 -11.859 4.785 1 90.56 134 ASN A N 1
ATOM 1086 C CA . ASN A 1 134 ? -11.875 -11.68 4.77 1 90.56 134 ASN A CA 1
ATOM 1087 C C . ASN A 1 134 ? -12.562 -12.578 5.793 1 90.56 134 ASN A C 1
ATOM 1089 O O . ASN A 1 134 ? -13.703 -12.312 6.195 1 90.56 134 ASN A O 1
ATOM 1093 N N . GLU A 1 135 ? -11.883 -13.641 6.133 1 88.38 135 GLU A N 1
ATOM 1094 C CA . GLU A 1 135 ? -12.453 -14.562 7.105 1 88.38 135 GLU A CA 1
ATOM 1095 C C . GLU A 1 135 ? -11.977 -14.242 8.516 1 88.38 135 GLU A C 1
ATOM 1097 O O . GLU A 1 135 ? -12.406 -14.875 9.484 1 88.38 135 GLU A O 1
ATOM 1102 N N . SER A 1 136 ? -11.117 -13.297 8.617 1 84.25 136 SER A N 1
ATOM 1103 C CA . SER A 1 136 ? -10.555 -12.938 9.914 1 84.25 136 SER A CA 1
ATOM 1104 C C . SER A 1 136 ? -11.133 -11.625 10.422 1 84.25 136 SER A C 1
ATOM 1106 O O . SER A 1 136 ? -11.664 -10.828 9.641 1 84.25 136 SER A O 1
ATOM 1108 N N . ASN A 1 137 ? -11.156 -11.555 11.719 1 82.12 137 ASN A N 1
ATOM 1109 C CA . ASN A 1 137 ? -11.461 -10.266 12.336 1 82.12 137 ASN A CA 1
ATOM 1110 C C . ASN A 1 137 ? -10.203 -9.438 12.547 1 82.12 137 ASN A C 1
ATOM 1112 O O . ASN A 1 137 ? -9.461 -9.664 13.5 1 82.12 137 ASN A O 1
ATOM 1116 N N . VAL A 1 138 ? -10.039 -8.484 11.664 1 83.38 138 VAL A N 1
ATOM 1117 C CA . VAL A 1 138 ? -8.836 -7.672 11.734 1 83.38 138 VAL A CA 1
ATOM 1118 C C . VAL A 1 138 ? -9.055 -6.5 12.688 1 83.38 138 VAL A C 1
ATOM 1120 O O . VAL A 1 138 ? -9.945 -5.676 12.469 1 83.38 138 VAL A O 1
ATOM 1123 N N . GLU A 1 139 ? -8.211 -6.477 13.719 1 80.19 139 GLU A N 1
ATOM 1124 C CA . GLU A 1 139 ? -8.367 -5.441 14.734 1 80.19 139 GLU A CA 1
ATOM 1125 C C . GLU A 1 139 ? -7.273 -4.383 14.617 1 80.19 139 GLU A C 1
ATOM 1127 O O . GLU A 1 139 ? -7.445 -3.25 15.078 1 80.19 139 GLU A O 1
ATOM 1132 N N . SER A 1 140 ? -6.168 -4.785 14.07 1 79.81 140 SER A N 1
ATOM 1133 C CA . SER A 1 140 ? -5.039 -3.867 13.977 1 79.81 140 SER A CA 1
ATOM 1134 C C . SER A 1 140 ? -4.34 -3.984 12.625 1 79.81 140 SER A C 1
ATOM 1136 O O . SER A 1 140 ? -4.262 -5.074 12.055 1 79.81 140 SER A O 1
ATOM 1138 N N . ILE A 1 141 ? -3.771 -2.873 12.156 1 78.25 141 ILE A N 1
ATOM 1139 C CA . ILE A 1 141 ? -3.057 -2.816 10.891 1 78.25 141 ILE A CA 1
ATOM 1140 C C . ILE A 1 141 ? -1.765 -3.627 10.984 1 78.25 141 ILE A C 1
ATOM 1142 O O . ILE A 1 141 ? -1.239 -4.094 9.977 1 78.25 141 ILE A O 1
ATOM 1146 N N . ALA A 1 142 ? -1.323 -3.77 12.172 1 69.75 142 ALA A N 1
ATOM 1147 C CA . ALA A 1 142 ? -0.056 -4.465 12.383 1 69.75 142 ALA A CA 1
ATOM 1148 C C . ALA A 1 142 ? -0.235 -5.977 12.273 1 69.75 142 ALA A C 1
ATOM 1150 O O . ALA A 1 142 ? 0.747 -6.719 12.211 1 69.75 142 ALA A O 1
ATOM 1151 N N . GLU A 1 143 ? -1.4 -6.387 12.188 1 71.69 143 GLU A N 1
ATOM 1152 C CA . GLU A 1 143 ? -1.657 -7.82 12.102 1 71.69 143 GLU A CA 1
ATOM 1153 C C . GLU A 1 143 ? -1.264 -8.359 10.727 1 71.69 143 GLU A C 1
ATOM 1155 O O . GLU A 1 143 ? -1.32 -7.641 9.727 1 71.69 143 GLU A O 1
ATOM 1160 N N . ILE A 1 144 ? -0.586 -9.422 10.75 1 66.56 144 ILE A N 1
ATOM 1161 C CA . ILE A 1 144 ? -0.34 -10.164 9.523 1 66.56 144 ILE A CA 1
ATOM 1162 C C . ILE A 1 144 ? -1.215 -11.414 9.484 1 66.56 144 ILE A C 1
ATOM 1164 O O . ILE A 1 144 ? -1.442 -12.047 10.516 1 66.56 144 ILE A O 1
ATOM 1168 N N . CYS A 1 145 ? -1.692 -11.594 8.352 1 67.06 145 CYS A N 1
ATOM 1169 C CA . CYS A 1 145 ? -2.555 -12.766 8.227 1 67.06 145 CYS A CA 1
ATOM 1170 C C . CYS A 1 145 ? -1.766 -14.047 8.461 1 67.06 145 CYS A C 1
ATOM 1172 O O . CYS A 1 145 ? -0.553 -14.086 8.242 1 67.06 145 CYS A O 1
ATOM 1174 N N . LYS A 1 146 ? -2.449 -15.008 9.055 1 65.81 146 LYS A N 1
ATOM 1175 C CA . LYS A 1 146 ? -1.968 -16.312 9.5 1 65.81 146 LYS A CA 1
ATOM 1176 C C . LYS A 1 146 ? -1.632 -17.203 8.312 1 65.81 146 LYS A C 1
ATOM 1178 O O . LYS A 1 146 ? -1.305 -18.391 8.484 1 65.81 146 LYS A O 1
ATOM 1183 N N . VAL A 1 147 ? -1.672 -16.672 7.211 1 68.12 147 VAL A N 1
ATOM 1184 C CA . VAL A 1 147 ? -1.425 -17.594 6.094 1 68.12 147 VAL A CA 1
ATOM 1185 C C . VAL A 1 147 ? 0.047 -17.984 6.074 1 68.12 147 VAL A C 1
ATOM 1187 O O . VAL A 1 147 ? 0.933 -17.141 6.199 1 68.12 147 VAL A O 1
ATOM 1190 N N . SER A 1 148 ? 0.146 -19.312 6.188 1 76.25 148 SER A N 1
ATOM 1191 C CA . SER A 1 148 ? 1.49 -19.875 6.211 1 76.25 148 SER A CA 1
ATOM 1192 C C . SER A 1 148 ? 1.973 -20.219 4.801 1 76.25 148 SER A C 1
ATOM 1194 O O . SER A 1 148 ? 1.258 -20.859 4.027 1 76.25 148 SER A O 1
ATOM 1196 N N . SER A 1 149 ? 3.188 -19.766 4.504 1 79 149 SER A N 1
ATOM 1197 C CA . SER A 1 149 ? 3.781 -19.984 3.189 1 79 149 SER A CA 1
ATOM 1198 C C . SER A 1 149 ? 3.891 -21.469 2.873 1 79 149 SER A C 1
ATOM 1200 O O . SER A 1 149 ? 3.545 -21.906 1.772 1 79 149 SER A O 1
ATOM 1202 N N . PRO A 1 150 ? 4.199 -22.281 3.809 1 83.69 150 PRO A N 1
ATOM 1203 C CA . PRO A 1 150 ? 4.336 -23.703 3.484 1 83.69 150 PRO A CA 1
ATOM 1204 C C . PRO A 1 150 ? 3.021 -24.344 3.035 1 83.69 150 PRO A C 1
ATOM 1206 O O . PRO A 1 150 ? 3.002 -25.125 2.082 1 83.69 150 PRO A O 1
ATOM 1209 N N . GLN A 1 151 ? 1.975 -23.984 3.664 1 87.38 151 GLN A N 1
ATOM 1210 C CA . GLN A 1 151 ? 0.68 -24.531 3.273 1 87.38 151 GLN A CA 1
ATOM 1211 C C . GLN A 1 151 ? 0.258 -24.031 1.899 1 87.38 151 GLN A C 1
ATOM 1213 O O . GLN A 1 151 ? -0.313 -24.766 1.103 1 87.38 151 GLN A O 1
ATOM 1218 N N . LEU A 1 152 ? 0.503 -22.859 1.604 1 91 152 LEU A N 1
ATOM 1219 C CA . LEU A 1 152 ? 0.156 -22.25 0.318 1 91 152 LEU A CA 1
ATOM 1220 C C . LEU A 1 152 ? 0.921 -22.938 -0.816 1 91 152 LEU A C 1
ATOM 1222 O O . LEU A 1 152 ? 0.355 -23.203 -1.878 1 91 152 LEU A O 1
ATOM 1226 N N . LEU A 1 153 ? 2.127 -23.219 -0.487 1 93 153 LEU A N 1
ATOM 1227 C CA . LEU A 1 153 ? 2.965 -23.844 -1.499 1 93 153 LEU A CA 1
ATOM 1228 C C . LEU A 1 153 ? 2.566 -25.312 -1.696 1 93 153 LEU A C 1
ATOM 1230 O O . LEU A 1 153 ? 2.639 -25.828 -2.811 1 93 153 LEU A O 1
ATOM 1234 N N . GLN A 1 154 ? 2.195 -25.922 -0.617 1 92.69 154 GLN A N 1
ATOM 1235 C CA . GLN A 1 154 ? 1.681 -27.281 -0.733 1 92.69 154 GLN A CA 1
ATOM 1236 C C . GLN A 1 154 ? 0.441 -27.328 -1.623 1 92.69 154 GLN A C 1
ATOM 1238 O O . GLN A 1 154 ? 0.314 -28.203 -2.477 1 92.69 154 GLN A O 1
ATOM 1243 N N . ASN A 1 155 ? -0.437 -26.406 -1.431 1 93.75 155 ASN A N 1
ATOM 1244 C CA . ASN A 1 155 ? -1.635 -26.312 -2.26 1 93.75 155 ASN A CA 1
ATOM 1245 C C . ASN A 1 155 ? -1.286 -26.062 -3.723 1 93.75 155 ASN A C 1
ATOM 1247 O O . ASN A 1 155 ? -1.875 -26.672 -4.621 1 93.75 155 ASN A O 1
ATOM 1251 N N . TRP A 1 156 ? -0.414 -25.188 -3.953 1 95.62 156 TRP A N 1
ATOM 1252 C CA . TRP A 1 156 ? 0.097 -24.891 -5.285 1 95.62 156 TRP A CA 1
ATOM 1253 C C . TRP A 1 156 ? 0.596 -26.156 -5.98 1 95.62 156 TRP A C 1
ATOM 1255 O O . TRP A 1 156 ? 0.186 -26.453 -7.105 1 95.62 156 TRP A O 1
ATOM 1265 N N . ASN A 1 157 ? 1.435 -26.906 -5.285 1 94.06 157 ASN A N 1
ATOM 1266 C CA . ASN A 1 157 ? 2.008 -28.125 -5.84 1 94.06 157 ASN A CA 1
ATOM 1267 C C . ASN A 1 157 ? 0.939 -29.188 -6.066 1 94.06 157 ASN A C 1
ATOM 1269 O O . ASN A 1 157 ? 0.961 -29.891 -7.078 1 94.06 157 ASN A O 1
ATOM 1273 N N . ALA A 1 158 ? 0.061 -29.266 -5.203 1 95.06 158 ALA A N 1
ATOM 1274 C CA . ALA A 1 158 ? -0.989 -30.281 -5.273 1 95.06 158 ALA A CA 1
ATOM 1275 C C . ALA A 1 158 ? -1.898 -30.047 -6.477 1 95.06 158 ALA A C 1
ATOM 1277 O O . ALA A 1 158 ? -2.438 -31 -7.047 1 95.06 158 ALA A O 1
ATOM 1278 N N . ASN A 1 159 ? -2.109 -28.797 -6.832 1 94.19 159 ASN A N 1
ATOM 1279 C CA . ASN A 1 159 ? -2.975 -28.469 -7.961 1 94.19 159 ASN A CA 1
ATOM 1280 C C . ASN A 1 159 ? -2.467 -29.094 -9.258 1 94.19 159 ASN A C 1
ATOM 1282 O O . ASN A 1 159 ? -3.262 -29.516 -10.102 1 94.19 159 ASN A O 1
ATOM 1286 N N . TYR A 1 160 ? -1.146 -29.141 -9.414 1 91.44 160 TYR A N 1
ATOM 1287 C CA . TYR A 1 160 ? -0.584 -29.766 -10.602 1 91.44 160 TYR A CA 1
ATOM 1288 C C . TYR A 1 160 ? -0.885 -31.266 -10.625 1 91.44 160 TYR A C 1
ATOM 1290 O O . TYR A 1 160 ? -1.26 -31.812 -11.664 1 91.44 160 TYR A O 1
ATOM 1298 N N . SER A 1 161 ? -0.661 -31.875 -9.477 1 89.56 161 SER A N 1
ATOM 1299 C CA . SER A 1 161 ? -0.917 -33.312 -9.367 1 89.56 161 SER A CA 1
ATOM 1300 C C . SER A 1 161 ? -2.383 -33.625 -9.641 1 89.56 161 SER A C 1
ATOM 1302 O O . SER A 1 161 ? -2.691 -34.594 -10.328 1 89.56 161 SER A O 1
ATOM 1304 N N . GLN A 1 162 ? -3.223 -32.844 -9.133 1 91.62 162 GLN A N 1
ATOM 1305 C CA . GLN A 1 162 ? -4.652 -33.062 -9.344 1 91.62 162 GLN A CA 1
ATOM 1306 C C . GLN A 1 162 ? -5.023 -32.875 -10.812 1 91.62 162 GLN A C 1
ATOM 1308 O O . GLN A 1 162 ? -5.82 -33.656 -11.344 1 91.62 162 GLN A O 1
ATOM 1313 N N . TYR A 1 163 ? -4.535 -31.922 -11.383 1 90.12 163 TYR A N 1
ATOM 1314 C CA . TYR A 1 163 ? -4.797 -31.688 -12.797 1 90.12 163 TYR A CA 1
ATOM 1315 C C . TYR A 1 163 ? -4.34 -32.875 -13.633 1 90.12 163 TYR A C 1
ATOM 1317 O O . TYR A 1 163 ? -5.055 -33.312 -14.539 1 90.12 163 TYR A O 1
ATOM 1325 N N . GLN A 1 164 ? -3.131 -33.406 -13.336 1 86.5 164 GLN A N 1
ATOM 1326 C CA . GLN A 1 164 ? -2.6 -34.562 -14.055 1 86.5 164 GLN A CA 1
ATOM 1327 C C . GLN A 1 164 ? -3.506 -35.781 -13.883 1 86.5 164 GLN A C 1
ATOM 1329 O O . GLN A 1 164 ? -3.713 -36.531 -14.836 1 86.5 164 GLN A O 1
ATOM 1334 N N . GLU A 1 165 ? -4.012 -35.938 -12.758 1 88.5 165 GLU A N 1
ATOM 1335 C CA . GLU A 1 165 ? -4.914 -37.062 -12.492 1 88.5 165 GLU A CA 1
ATOM 1336 C C . GLU A 1 165 ? -6.199 -36.938 -13.305 1 88.5 165 GLU A C 1
ATOM 1338 O O . GLU A 1 165 ? -6.691 -37.906 -13.852 1 88.5 165 GLU A O 1
ATOM 1343 N N . ILE A 1 166 ? -6.723 -35.75 -13.352 1 86.69 166 ILE A N 1
ATOM 1344 C CA . ILE A 1 166 ? -7.949 -35.5 -14.102 1 86.69 166 ILE A CA 1
ATOM 1345 C C . ILE A 1 166 ? -7.707 -35.75 -15.586 1 86.69 166 ILE A C 1
ATOM 1347 O O . ILE A 1 166 ? -8.539 -36.344 -16.25 1 86.69 166 ILE A O 1
ATOM 1351 N N . MET A 1 167 ? -6.59 -35.375 -16.078 1 84.12 167 MET A N 1
ATOM 1352 C CA . MET A 1 167 ? -6.266 -35.562 -17.484 1 84.12 167 MET A CA 1
ATOM 1353 C C . MET A 1 167 ? -6.094 -37.031 -17.812 1 84.12 167 MET A C 1
ATOM 1355 O O . MET A 1 167 ? -6.496 -37.469 -18.891 1 84.12 167 MET A O 1
ATOM 1359 N N . LYS A 1 168 ? -5.52 -37.812 -16.891 1 82.81 168 LYS A N 1
ATOM 1360 C CA . LYS A 1 168 ? -5.34 -39.25 -17.094 1 82.81 168 LYS A CA 1
ATOM 1361 C C . LYS A 1 168 ? -6.684 -39.969 -17.156 1 82.81 168 LYS A C 1
ATOM 1363 O O . LYS A 1 168 ? -6.867 -40.875 -17.969 1 82.81 168 LYS A O 1
ATOM 1368 N N . LYS A 1 169 ? -7.578 -39.594 -16.406 1 84.94 169 LYS A N 1
ATOM 1369 C CA . LYS A 1 169 ? -8.898 -40.219 -16.375 1 84.94 169 LYS A CA 1
ATOM 1370 C C . LYS A 1 169 ? -9.695 -39.906 -17.625 1 84.94 169 LYS A C 1
ATOM 1372 O O . LYS A 1 169 ? -10.453 -40.75 -18.125 1 84.94 169 LYS A O 1
ATOM 1377 N N . ASN A 1 170 ? -9.5 -38.719 -18.062 1 76.56 170 ASN A N 1
ATOM 1378 C CA . ASN A 1 170 ? -10.227 -38.312 -19.266 1 76.56 170 ASN A CA 1
ATOM 1379 C C . ASN A 1 170 ? -9.711 -39.062 -20.5 1 76.56 170 ASN A C 1
ATOM 1381 O O . ASN A 1 170 ? -10.469 -39.281 -21.438 1 76.56 170 ASN A O 1
ATOM 1385 N N . VAL A 1 171 ? -8.508 -39.438 -20.516 1 71.5 171 VAL A N 1
ATOM 1386 C CA . VAL A 1 171 ? -7.945 -40.156 -21.641 1 71.5 171 VAL A CA 1
ATOM 1387 C C . VAL A 1 171 ? -8.414 -41.625 -21.594 1 71.5 171 VAL A C 1
ATOM 1389 O O . VAL A 1 171 ? -8.656 -42.219 -22.641 1 71.5 171 VAL A O 1
ATOM 1392 N N . HIS A 1 172 ? -8.492 -42.062 -20.359 1 69.56 172 HIS A N 1
ATOM 1393 C CA . HIS A 1 172 ? -8.922 -43.438 -20.25 1 69.56 172 HIS A CA 1
ATOM 1394 C C . HIS A 1 172 ? -10.406 -43.594 -20.547 1 69.56 172 HIS A C 1
ATOM 1396 O O . HIS A 1 172 ? -10.852 -44.656 -21.016 1 69.56 172 HIS A O 1
ATOM 1402 N N . ASN A 1 173 ? -11.094 -42.594 -20.297 1 60.53 173 ASN A N 1
ATOM 1403 C CA . ASN A 1 173 ? -12.523 -42.688 -20.562 1 60.53 173 ASN A CA 1
ATOM 1404 C C . ASN A 1 173 ? -12.828 -42.469 -22.047 1 60.53 173 ASN A C 1
ATOM 1406 O O . ASN A 1 173 ? -13.992 -42.469 -22.453 1 60.53 173 ASN A O 1
ATOM 1410 N N . LEU A 1 174 ? -11.891 -42.156 -22.781 1 48.44 174 LEU A N 1
ATOM 1411 C CA . LEU A 1 174 ? -12.078 -42.156 -24.219 1 48.44 174 LEU A CA 1
ATOM 1412 C C . LEU A 1 174 ? -11.688 -43.531 -24.812 1 48.44 174 LEU A C 1
ATOM 1414 O O . LEU A 1 174 ? -10.742 -44.156 -24.344 1 48.44 174 LEU A O 1
ATOM 1418 N N . MET B 1 1 ? 24.609 47.031 -14.125 1 25.69 1 MET B N 1
ATOM 1419 C CA . MET B 1 1 ? 23.156 47.188 -14.234 1 25.69 1 MET B CA 1
ATOM 1420 C C . MET B 1 1 ? 22.438 46.094 -13.43 1 25.69 1 MET B C 1
ATOM 1422 O O . MET B 1 1 ? 22.406 44.938 -13.828 1 25.69 1 MET B O 1
ATOM 1426 N N . LEU B 1 2 ? 22.609 46.094 -12.031 1 26.72 2 LEU B N 1
ATOM 1427 C CA . LEU B 1 2 ? 22.312 45.219 -10.914 1 26.72 2 LEU B CA 1
ATOM 1428 C C . LEU B 1 2 ? 20.812 45 -10.781 1 26.72 2 LEU B C 1
ATOM 1430 O O . LEU B 1 2 ? 20.062 45.969 -10.578 1 26.72 2 LEU B O 1
ATOM 1434 N N . HIS B 1 3 ? 20.141 44.156 -11.625 1 31.19 3 HIS B N 1
ATOM 1435 C CA . HIS B 1 3 ? 18.719 43.875 -11.781 1 31.19 3 HIS B CA 1
ATOM 1436 C C . HIS B 1 3 ? 18 43.812 -10.43 1 31.19 3 HIS B C 1
ATOM 1438 O O . HIS B 1 3 ? 18.547 43.25 -9.469 1 31.19 3 HIS B O 1
ATOM 1444 N N . HIS B 1 4 ? 17.078 44.844 -10.078 1 28.94 4 HIS B N 1
ATOM 1445 C CA . HIS B 1 4 ? 16.094 45.219 -9.07 1 28.94 4 HIS B CA 1
ATOM 1446 C C . HIS B 1 4 ? 15.242 44 -8.672 1 28.94 4 HIS B C 1
ATOM 1448 O O . HIS B 1 4 ? 14.445 43.5 -9.477 1 28.94 4 HIS B O 1
ATOM 1454 N N . LEU B 1 5 ? 15.789 43 -8.016 1 30.7 5 LEU B N 1
ATOM 1455 C CA . LEU B 1 5 ? 15.047 41.938 -7.336 1 30.7 5 LEU B CA 1
ATOM 1456 C C . LEU B 1 5 ? 13.789 42.5 -6.672 1 30.7 5 LEU B C 1
ATOM 1458 O O . LEU B 1 5 ? 13.875 43.375 -5.828 1 30.7 5 LEU B O 1
ATOM 1462 N N . SER B 1 6 ? 12.734 42.812 -7.477 1 29.64 6 SER B N 1
ATOM 1463 C CA . SER B 1 6 ? 11.359 43.188 -7.133 1 29.64 6 SER B CA 1
ATOM 1464 C C . SER B 1 6 ? 10.945 42.562 -5.805 1 29.64 6 SER B C 1
ATOM 1466 O O . SER B 1 6 ? 11.023 41.344 -5.621 1 29.64 6 SER B O 1
ATOM 1468 N N . LYS B 1 7 ? 11.242 43.188 -4.609 1 33.78 7 LYS B N 1
ATOM 1469 C CA . LYS B 1 7 ? 10.711 43.156 -3.252 1 33.78 7 LYS B CA 1
ATOM 1470 C C . LYS B 1 7 ? 9.195 42.969 -3.262 1 33.78 7 LYS B C 1
ATOM 1472 O O . LYS B 1 7 ? 8.445 43.906 -3.521 1 33.78 7 LYS B O 1
ATOM 1477 N N . GLN B 1 8 ? 8.57 42.094 -4.023 1 31.7 8 GLN B N 1
ATOM 1478 C CA . GLN B 1 8 ? 7.137 41.812 -3.953 1 31.7 8 GLN B CA 1
ATOM 1479 C C . GLN B 1 8 ? 6.633 41.906 -2.514 1 31.7 8 GLN B C 1
ATOM 1481 O O . GLN B 1 8 ? 7.172 41.25 -1.624 1 31.7 8 GLN B O 1
ATOM 1486 N N . ARG B 1 9 ? 6.016 43.062 -1.998 1 29.52 9 ARG B N 1
ATOM 1487 C CA . ARG B 1 9 ? 5.141 43.469 -0.906 1 29.52 9 ARG B CA 1
ATOM 1488 C C . ARG B 1 9 ? 4.215 42.344 -0.49 1 29.52 9 ARG B C 1
ATOM 1490 O O . ARG B 1 9 ? 3.205 42.094 -1.146 1 29.52 9 ARG B O 1
ATOM 1497 N N . PHE B 1 10 ? 4.617 41.156 -0.345 1 34.97 10 PHE B N 1
ATOM 1498 C CA . PHE B 1 10 ? 3.803 40.281 0.49 1 34.97 10 PHE B CA 1
ATOM 1499 C C . PHE B 1 10 ? 3.295 41 1.719 1 34.97 10 PHE B C 1
ATOM 1501 O O . PHE B 1 10 ? 4.055 41.281 2.65 1 34.97 10 PHE B O 1
ATOM 1508 N N . THR B 1 11 ? 2.658 42.344 1.584 1 32.97 11 THR B N 1
ATOM 1509 C CA . THR B 1 11 ? 1.95 43.188 2.541 1 32.97 11 THR B CA 1
ATOM 1510 C C . THR B 1 11 ? 1.372 42.344 3.678 1 32.97 11 THR B C 1
ATOM 1512 O O . THR B 1 11 ? 1.007 41.188 3.477 1 32.97 11 THR B O 1
ATOM 1515 N N . LEU B 1 12 ? 1.454 42.812 4.996 1 34.56 12 LEU B N 1
ATOM 1516 C CA . LEU B 1 12 ? 1.065 42.688 6.395 1 34.56 12 LEU B CA 1
ATOM 1517 C C . LEU B 1 12 ? -0.417 42.344 6.523 1 34.56 12 LEU B C 1
ATOM 1519 O O . LEU B 1 12 ? -0.933 42.219 7.633 1 34.56 12 LEU B O 1
ATOM 1523 N N . ASN B 1 13 ? -1.269 42.969 5.574 1 38.84 13 ASN B N 1
ATOM 1524 C CA . ASN B 1 13 ? -2.668 42.844 5.973 1 38.84 13 ASN B CA 1
ATOM 1525 C C . ASN B 1 13 ? -3.02 41.438 6.379 1 38.84 13 ASN B C 1
ATOM 1527 O O . ASN B 1 13 ? -4.074 41.188 6.973 1 38.84 13 ASN B O 1
ATOM 1531 N N . LYS B 1 14 ? -2.441 40.438 5.684 1 41.38 14 LYS B N 1
ATOM 1532 C CA . LYS B 1 14 ? -3.01 39.125 5.855 1 41.38 14 LYS B CA 1
ATOM 1533 C C . LYS B 1 14 ? -2.611 38.5 7.203 1 41.38 14 LYS B C 1
ATOM 1535 O O . LYS B 1 14 ? -1.526 37.938 7.336 1 41.38 14 LYS B O 1
ATOM 1540 N N . ALA B 1 15 ? -2.41 39.188 8.219 1 44 15 ALA B N 1
ATOM 1541 C CA . ALA B 1 15 ? -2.582 38.406 9.445 1 44 15 ALA B CA 1
ATOM 1542 C C . ALA B 1 15 ? -3.535 37.219 9.211 1 44 15 ALA B C 1
ATOM 1544 O O . ALA B 1 15 ? -4.758 37.406 9.273 1 44 15 ALA B O 1
ATOM 1545 N N . ALA B 1 16 ? -3.42 36.562 8.148 1 49.97 16 ALA B N 1
ATOM 1546 C CA . ALA B 1 16 ? -4.152 35.375 7.734 1 49.97 16 ALA B CA 1
ATOM 1547 C C . ALA B 1 16 ? -4.539 34.531 8.945 1 49.97 16 ALA B C 1
ATOM 1549 O O . ALA B 1 16 ? -3.744 34.344 9.867 1 49.97 16 ALA B O 1
ATOM 1550 N N . ASN B 1 17 ? -5.844 34.75 9.359 1 59.47 17 ASN B N 1
ATOM 1551 C CA . ASN B 1 17 ? -6.566 34.125 10.461 1 59.47 17 ASN B CA 1
ATOM 1552 C C . ASN B 1 17 ? -6.129 32.656 10.672 1 59.47 17 ASN B C 1
ATOM 1554 O O . ASN B 1 17 ? -6.582 31.766 9.969 1 59.47 17 ASN B O 1
ATOM 1558 N N . LEU B 1 18 ? -4.824 32.594 11.258 1 76.94 18 LEU B N 1
ATOM 1559 C CA . LEU B 1 18 ? -4.32 31.281 11.703 1 76.94 18 LEU B CA 1
ATOM 1560 C C . LEU B 1 18 ? -5.426 30.469 12.367 1 76.94 18 LEU B C 1
ATOM 1562 O O . LEU B 1 18 ? -5.379 29.25 12.375 1 76.94 18 LEU B O 1
ATOM 1566 N N . ASP B 1 19 ? -6.391 31.312 12.828 1 76.44 19 ASP B N 1
ATOM 1567 C CA . ASP B 1 19 ? -7.398 30.625 13.633 1 76.44 19 ASP B CA 1
ATOM 1568 C C . ASP B 1 19 ? -8.164 29.594 12.789 1 76.44 19 ASP B C 1
ATOM 1570 O O . ASP B 1 19 ? -8.562 28.547 13.297 1 76.44 19 ASP B O 1
ATOM 1574 N N . PHE B 1 20 ? -8.133 29.938 11.531 1 75.69 20 PHE B N 1
ATOM 1575 C CA . PHE B 1 20 ? -8.914 29.078 10.664 1 75.69 20 PHE B CA 1
ATOM 1576 C C . PHE B 1 20 ? -8.117 27.844 10.258 1 75.69 20 PHE B C 1
ATOM 1578 O O . PHE B 1 20 ? -8.695 26.797 9.938 1 75.69 20 PHE B O 1
ATOM 1585 N N . ILE B 1 21 ? -6.789 27.953 10.336 1 83.38 21 ILE B N 1
ATOM 1586 C CA . ILE B 1 21 ? -6.004 26.844 9.797 1 83.38 21 ILE B CA 1
ATOM 1587 C C . ILE B 1 21 ? -5.277 26.125 10.938 1 83.38 21 ILE B C 1
ATOM 1589 O O . ILE B 1 21 ? -4.789 25.016 10.758 1 83.38 21 ILE B O 1
ATOM 1593 N N . LYS B 1 22 ? -5.289 26.828 12.047 1 86.94 22 LYS B N 1
ATOM 1594 C CA . LYS B 1 22 ? -4.562 26.234 13.172 1 86.94 22 LYS B CA 1
ATOM 1595 C C . LYS B 1 22 ? -5.344 25.078 13.773 1 86.94 22 LYS B C 1
ATOM 1597 O O . LYS B 1 22 ? -6.531 25.203 14.078 1 86.94 22 LYS B O 1
ATOM 1602 N N . LEU B 1 23 ? -4.68 23.953 13.867 1 85.44 23 LEU B N 1
ATOM 1603 C CA . LEU B 1 23 ? -5.207 22.766 14.508 1 85.44 23 LEU B CA 1
ATOM 1604 C C . LEU B 1 23 ? -4.203 22.188 15.508 1 85.44 23 LEU B C 1
ATOM 1606 O O . LEU B 1 23 ? -3.209 21.578 15.109 1 85.44 23 LEU B O 1
ATOM 1610 N N . PHE B 1 24 ? -4.469 22.5 16.781 1 87.62 24 PHE B N 1
ATOM 1611 C CA . PHE B 1 24 ? -3.625 21.906 17.812 1 87.62 24 PHE B CA 1
ATOM 1612 C C . PHE B 1 24 ? -4.059 20.484 18.125 1 87.62 24 PHE B C 1
ATOM 1614 O O . PHE B 1 24 ? -5.242 20.219 18.359 1 87.62 24 PHE B O 1
ATOM 1621 N N . ILE B 1 25 ? -3.111 19.656 18.078 1 90.88 25 ILE B N 1
ATOM 1622 C CA . ILE B 1 25 ? -3.445 18.234 18.234 1 90.88 25 ILE B CA 1
ATOM 1623 C C . ILE B 1 25 ? -2.58 17.609 19.312 1 90.88 25 ILE B C 1
ATOM 1625 O O . ILE B 1 25 ? -1.355 17.75 19.312 1 90.88 25 ILE B O 1
ATOM 1629 N N . LYS B 1 26 ? -3.184 16.859 20.234 1 90.44 26 LYS B N 1
ATOM 1630 C CA . LYS B 1 26 ? -2.453 16.156 21.281 1 90.44 26 LYS B CA 1
ATOM 1631 C C . LYS B 1 26 ? -2.332 14.664 20.969 1 90.44 26 LYS B C 1
ATOM 1633 O O . LYS B 1 26 ? -1.35 14.016 21.344 1 90.44 26 LYS B O 1
ATOM 1638 N N . ASP B 1 27 ? -3.326 14.188 20.328 1 93.56 27 ASP B N 1
ATOM 1639 C CA . ASP B 1 27 ? -3.408 12.781 19.922 1 93.56 27 ASP B CA 1
ATOM 1640 C C . ASP B 1 27 ? -4.023 12.641 18.531 1 93.56 27 ASP B C 1
ATOM 1642 O O . ASP B 1 27 ? -4.984 13.344 18.203 1 93.56 27 ASP B O 1
ATOM 1646 N N . LEU B 1 28 ? -3.48 11.812 17.75 1 93.56 28 LEU B N 1
ATOM 1647 C CA . LEU B 1 28 ? -3.99 11.641 16.391 1 93.56 28 LEU B CA 1
ATOM 1648 C C . LEU B 1 28 ? -5.457 11.227 16.406 1 93.56 28 LEU B C 1
ATOM 1650 O O . LEU B 1 28 ? -6.223 11.594 15.516 1 93.56 28 LEU B O 1
ATOM 1654 N N . LYS B 1 29 ? -5.836 10.508 17.438 1 93.19 29 LYS B N 1
ATOM 1655 C CA . LYS B 1 29 ? -7.211 10.031 17.547 1 93.19 29 LYS B CA 1
ATOM 1656 C C . LYS B 1 29 ? -8.188 11.195 17.672 1 93.19 29 LYS B C 1
ATOM 1658 O O . LYS B 1 29 ? -9.375 11.062 17.359 1 93.19 29 LYS B O 1
ATOM 1663 N N . ASP B 1 30 ? -7.688 12.305 18.141 1 93.88 30 ASP B N 1
ATOM 1664 C CA . ASP B 1 30 ? -8.523 13.484 18.281 1 93.88 30 ASP B CA 1
ATOM 1665 C C . ASP B 1 30 ? -8.898 14.07 16.922 1 93.88 30 ASP B C 1
ATOM 1667 O O . ASP B 1 30 ? -9.891 14.797 16.812 1 93.88 30 ASP B O 1
ATOM 1671 N N . VAL B 1 31 ? -8.117 13.781 15.938 1 94.81 31 VAL B N 1
ATOM 1672 C CA . VAL B 1 31 ? -8.305 14.336 14.602 1 94.81 31 VAL B CA 1
ATOM 1673 C C . VAL B 1 31 ? -9.578 13.758 13.977 1 94.81 31 VAL B C 1
ATOM 1675 O O . VAL B 1 31 ? -10.273 14.445 13.227 1 94.81 31 VAL B O 1
ATOM 1678 N N . ALA B 1 32 ? -9.852 12.508 14.359 1 93.94 32 ALA B N 1
ATOM 1679 C CA . ALA B 1 32 ? -10.992 11.797 13.781 1 93.94 32 ALA B CA 1
ATOM 1680 C C . ALA B 1 32 ? -12.297 12.523 14.078 1 93.94 32 ALA B C 1
ATOM 1682 O O . ALA B 1 32 ? -13.234 12.484 13.273 1 93.94 32 ALA B O 1
ATOM 1683 N N . SER B 1 33 ? -12.352 13.234 15.125 1 93.38 33 SER B N 1
ATOM 1684 C CA . SER B 1 33 ? -13.594 13.852 15.578 1 93.38 33 SER B CA 1
ATOM 1685 C C . SER B 1 33 ? -13.727 15.273 15.031 1 93.38 33 SER B C 1
ATOM 1687 O O . SER B 1 33 ? -14.766 15.914 15.211 1 93.38 33 SER B O 1
ATOM 1689 N N . ILE B 1 34 ? -12.742 15.75 14.414 1 93.12 34 ILE B N 1
ATOM 1690 C CA . ILE B 1 34 ? -12.766 17.109 13.898 1 93.12 34 ILE B CA 1
ATOM 1691 C C . ILE B 1 34 ? -13.562 17.156 12.602 1 93.12 34 ILE B C 1
ATOM 1693 O O . ILE B 1 34 ? -13.289 16.391 11.664 1 93.12 34 ILE B O 1
ATOM 1697 N N . VAL B 1 35 ? -14.555 18 12.523 1 93.31 35 VAL B N 1
ATOM 1698 C CA . VAL B 1 35 ? -15.312 18.219 11.289 1 93.31 35 VAL B CA 1
ATOM 1699 C C . VAL B 1 35 ? -14.469 19.031 10.305 1 93.31 35 VAL B C 1
ATOM 1701 O O . VAL B 1 35 ? -14.086 20.156 10.594 1 93.31 35 VAL B O 1
ATOM 1704 N N . PRO B 1 36 ? -14.227 18.484 9.188 1 94.31 36 PRO B N 1
ATOM 1705 C CA . PRO B 1 36 ? -13.336 19.172 8.266 1 94.31 36 PRO B CA 1
ATOM 1706 C C . PRO B 1 36 ? -14.008 20.375 7.586 1 94.31 36 PRO B C 1
ATOM 1708 O O . PRO B 1 36 ? -15.219 20.344 7.348 1 94.31 36 PRO B O 1
ATOM 1711 N N . SER B 1 37 ? -13.227 21.375 7.332 1 95 37 SER B N 1
ATOM 1712 C CA . SER B 1 37 ? -13.617 22.531 6.527 1 95 37 SER B CA 1
ATOM 1713 C C . SER B 1 37 ? -12.688 22.719 5.336 1 95 37 SER B C 1
ATOM 1715 O O . SER B 1 37 ? -11.477 22.5 5.453 1 95 37 SER B O 1
ATOM 1717 N N . LYS B 1 38 ? -13.312 23.156 4.309 1 96.19 38 LYS B N 1
ATOM 1718 C CA . LYS B 1 38 ? -12.508 23.359 3.105 1 96.19 38 LYS B CA 1
ATOM 1719 C C . LYS B 1 38 ? -11.602 24.578 3.252 1 96.19 38 LYS B C 1
ATOM 1721 O O . LYS B 1 38 ? -12.047 25.656 3.668 1 96.19 38 LYS B O 1
ATOM 1726 N N . LEU B 1 39 ? -10.391 24.375 2.973 1 95.38 39 LEU B N 1
ATOM 1727 C CA . LEU B 1 39 ? -9.453 25.5 2.926 1 95.38 39 LEU B CA 1
ATOM 1728 C C . LEU B 1 39 ? -9.492 26.188 1.564 1 95.38 39 LEU B C 1
ATOM 1730 O O . LEU B 1 39 ? -9.602 25.516 0.533 1 95.38 39 LEU B O 1
ATOM 1734 N N . ASP B 1 40 ? -9.461 27.453 1.567 1 93.69 40 ASP B N 1
ATOM 1735 C CA . ASP B 1 40 ? -9.312 28.141 0.288 1 93.69 40 ASP B CA 1
ATOM 1736 C C . ASP B 1 40 ? -7.859 28.141 -0.176 1 93.69 40 ASP B C 1
ATOM 1738 O O . ASP B 1 40 ? -6.973 27.672 0.55 1 93.69 40 ASP B O 1
ATOM 1742 N N . ASP B 1 41 ? -7.66 28.578 -1.353 1 93.62 41 ASP B N 1
ATOM 1743 C CA . ASP B 1 41 ? -6.34 28.484 -1.969 1 93.62 41 ASP B CA 1
ATOM 1744 C C . ASP B 1 41 ? -5.281 29.172 -1.115 1 93.62 41 ASP B C 1
ATOM 1746 O O . ASP B 1 41 ? -4.172 28.656 -0.957 1 93.62 41 ASP B O 1
ATOM 1750 N N . THR B 1 42 ? -5.566 30.281 -0.643 1 92.81 42 THR B N 1
ATOM 1751 C CA . THR B 1 42 ? -4.637 31.062 0.177 1 92.81 42 THR B CA 1
ATOM 1752 C C . THR B 1 42 ? -4.305 30.312 1.464 1 92.81 42 THR B C 1
ATOM 1754 O O . THR B 1 42 ? -3.139 30.219 1.857 1 92.81 42 THR B O 1
ATOM 1757 N N . ASP B 1 43 ? -5.32 29.75 2.074 1 94 43 ASP B N 1
ATOM 1758 C CA . ASP B 1 43 ? -5.148 29.016 3.322 1 94 43 ASP B CA 1
ATOM 1759 C C . ASP B 1 43 ? -4.344 27.734 3.102 1 94 43 ASP B C 1
ATOM 1761 O O . ASP B 1 43 ? -3.543 27.344 3.953 1 94 43 ASP B O 1
ATOM 1765 N N . VAL B 1 44 ? -4.594 27.078 1.998 1 95.88 44 VAL B N 1
ATOM 1766 C CA . VAL B 1 44 ? -3.828 25.891 1.669 1 95.88 44 VAL B CA 1
ATOM 1767 C C . VAL B 1 44 ? -2.344 26.234 1.567 1 95.88 44 VAL B C 1
ATOM 1769 O O . VAL B 1 44 ? -1.505 25.594 2.201 1 95.88 44 VAL B O 1
ATOM 1772 N N . LYS B 1 45 ? -2.092 27.234 0.823 1 94.25 45 LYS B N 1
ATOM 1773 C CA . LYS B 1 45 ? -0.702 27.625 0.614 1 94.25 45 LYS B CA 1
ATOM 1774 C C . LYS B 1 45 ? -0.04 28.016 1.93 1 94.25 45 LYS B C 1
ATOM 1776 O O . LYS B 1 45 ? 1.093 27.609 2.207 1 94.25 45 LYS B O 1
ATOM 1781 N N . LEU B 1 46 ? -0.71 28.781 2.693 1 94.12 46 LEU B N 1
ATOM 1782 C CA . LEU B 1 46 ? -0.177 29.219 3.977 1 94.12 46 LEU B CA 1
ATOM 1783 C C . LEU B 1 46 ? 0.076 28.031 4.898 1 94.12 46 LEU B C 1
ATOM 1785 O O . LEU B 1 46 ? 1.125 27.953 5.543 1 94.12 46 LEU B O 1
ATOM 1789 N N . SER B 1 47 ? -0.892 27.156 4.996 1 95.56 47 SER B N 1
ATOM 1790 C CA . SER B 1 47 ? -0.75 25.984 5.848 1 95.56 47 SER B CA 1
ATOM 1791 C C . SER B 1 47 ? 0.459 25.141 5.438 1 95.56 47 SER B C 1
ATOM 1793 O O . SER B 1 47 ? 1.213 24.672 6.293 1 95.56 47 SER B O 1
ATOM 1795 N N . LEU B 1 48 ? 0.601 24.969 4.176 1 96.69 48 LEU B N 1
ATOM 1796 C CA . LEU B 1 48 ? 1.745 24.219 3.686 1 96.69 48 LEU B CA 1
ATOM 1797 C C . LEU B 1 48 ? 3.053 24.938 4 1 96.69 48 LEU B C 1
ATOM 1799 O O . LEU B 1 48 ? 4.051 24.297 4.344 1 96.69 48 LEU B O 1
ATOM 1803 N N . GLN B 1 49 ? 3.035 26.203 3.893 1 94.88 49 GLN B N 1
ATOM 1804 C CA . GLN B 1 49 ? 4.227 27 4.176 1 94.88 49 GLN B CA 1
ATOM 1805 C C . GLN B 1 49 ? 4.629 26.891 5.645 1 94.88 49 GLN B C 1
ATOM 1807 O O . GLN B 1 49 ? 5.809 26.719 5.961 1 94.88 49 GLN B O 1
ATOM 1812 N N . ILE B 1 50 ? 3.682 26.984 6.484 1 94.88 50 ILE B N 1
ATOM 1813 C CA . ILE B 1 50 ? 3.924 26.938 7.922 1 94.88 50 ILE B CA 1
ATOM 1814 C C . ILE B 1 50 ? 4.641 25.625 8.273 1 94.88 50 ILE B C 1
ATOM 1816 O O . ILE B 1 50 ? 5.504 25.609 9.156 1 94.88 50 ILE B O 1
ATOM 1820 N N . HIS B 1 51 ? 4.367 24.562 7.527 1 96.06 51 HIS B N 1
ATOM 1821 C CA . HIS B 1 51 ? 4.922 23.25 7.84 1 96.06 51 HIS B CA 1
ATOM 1822 C C . HIS B 1 51 ? 5.984 22.844 6.824 1 96.06 51 HIS B C 1
ATOM 1824 O O . HIS B 1 51 ? 6.324 21.656 6.715 1 96.06 51 HIS B O 1
ATOM 1830 N N . CYS B 1 52 ? 6.453 23.781 5.996 1 95.56 52 CYS B N 1
ATOM 1831 C CA . CYS B 1 52 ? 7.551 23.625 5.051 1 95.56 52 CYS B CA 1
ATOM 1832 C C . CYS B 1 52 ? 7.238 22.531 4.027 1 95.56 52 CYS B C 1
ATOM 1834 O O . CYS B 1 52 ? 8.094 21.719 3.703 1 95.56 52 CYS B O 1
ATOM 1836 N N . LEU B 1 53 ? 6.02 22.547 3.561 1 96.56 53 LEU B N 1
ATOM 1837 C CA . LEU B 1 53 ? 5.578 21.516 2.625 1 96.56 53 LEU B CA 1
ATOM 1838 C C . LEU B 1 53 ? 5.348 22.109 1.239 1 96.56 53 LEU B C 1
ATOM 1840 O O . LEU B 1 53 ? 5.168 21.375 0.267 1 96.56 53 LEU B O 1
ATOM 1844 N N . GLU B 1 54 ? 5.367 23.359 1.064 1 91.44 54 GLU B N 1
ATOM 1845 C CA . GLU B 1 54 ? 4.902 24.062 -0.131 1 91.44 54 GLU B CA 1
ATOM 1846 C C . GLU B 1 54 ? 5.773 23.734 -1.339 1 91.44 54 GLU B C 1
ATOM 1848 O O . GLU B 1 54 ? 5.305 23.766 -2.479 1 91.44 54 GLU B O 1
ATOM 1853 N N . LYS B 1 55 ? 6.973 23.344 -1.129 1 92.69 55 LYS B N 1
ATOM 1854 C CA . LYS B 1 55 ? 7.879 23.094 -2.244 1 92.69 55 LYS B CA 1
ATOM 1855 C C . LYS B 1 55 ? 7.836 21.625 -2.66 1 92.69 55 LYS B C 1
ATOM 1857 O O . LYS B 1 55 ? 8.164 21.281 -3.801 1 92.69 55 LYS B O 1
ATOM 1862 N N . SER B 1 56 ? 7.434 20.812 -1.818 1 96 56 SER B N 1
ATOM 1863 C CA . SER B 1 56 ? 7.57 19.375 -2.088 1 96 56 SER B CA 1
ATOM 1864 C C . SER B 1 56 ? 6.238 18.766 -2.504 1 96 56 SER B C 1
ATOM 1866 O O . SER B 1 56 ? 6.203 17.688 -3.096 1 96 56 SER B O 1
ATOM 1868 N N . TRP B 1 57 ? 5.199 19.438 -2.203 1 98.06 57 TRP B N 1
ATOM 1869 C CA . TRP B 1 57 ? 3.885 18.891 -2.535 1 98.06 57 TRP B CA 1
ATOM 1870 C C . TRP B 1 57 ? 3.242 19.672 -3.672 1 98.06 57 TRP B C 1
ATOM 1872 O O . TRP B 1 57 ? 3.328 20.906 -3.711 1 98.06 57 TRP B O 1
ATOM 1882 N N . LYS B 1 58 ? 2.727 18.984 -4.586 1 98 58 LYS B N 1
ATOM 1883 C CA . LYS B 1 58 ? 1.945 19.594 -5.656 1 98 58 LYS B CA 1
ATOM 1884 C C . LYS B 1 58 ? 0.524 19.906 -5.195 1 98 58 LYS B C 1
ATOM 1886 O O . LYS B 1 58 ? -0.137 19.047 -4.598 1 98 58 LYS B O 1
ATOM 1891 N N . ILE B 1 59 ? 0.056 21.141 -5.5 1 96.75 59 ILE B N 1
ATOM 1892 C CA . ILE B 1 59 ? -1.275 21.578 -5.105 1 96.75 59 ILE B CA 1
ATOM 1893 C C . ILE B 1 59 ? -2.199 21.594 -6.32 1 96.75 59 ILE B C 1
ATOM 1895 O O . ILE B 1 59 ? -1.884 22.203 -7.344 1 96.75 59 ILE B O 1
ATOM 1899 N N . SER B 1 60 ? -3.223 20.844 -6.191 1 94.56 60 SER B N 1
ATOM 1900 C CA . SER B 1 60 ? -4.328 20.984 -7.133 1 94.56 60 SER B CA 1
ATOM 1901 C C . SER B 1 60 ? -5.543 21.625 -6.473 1 94.56 60 SER B C 1
ATOM 1903 O O . SER B 1 60 ? -5.516 21.938 -5.281 1 94.56 60 SER B O 1
ATOM 1905 N N . SER B 1 61 ? -6.566 21.875 -7.195 1 90 61 SER B N 1
ATOM 1906 C CA . SER B 1 61 ? -7.762 22.516 -6.645 1 90 61 SER B CA 1
ATOM 1907 C C . SER B 1 61 ? -8.43 21.625 -5.602 1 90 61 SER B C 1
ATOM 1909 O O . SER B 1 61 ? -9.078 22.109 -4.68 1 90 61 SER B O 1
ATOM 1911 N N . LYS B 1 62 ? -8.125 20.328 -5.691 1 96.25 62 LYS B N 1
ATOM 1912 C CA . LYS B 1 62 ? -8.914 19.469 -4.812 1 96.25 62 LYS B CA 1
ATOM 1913 C C . LYS B 1 62 ? -8.016 18.547 -3.996 1 96.25 62 LYS B C 1
ATOM 1915 O O . LYS B 1 62 ? -8.5 17.797 -3.148 1 96.25 62 LYS B O 1
ATOM 1920 N N . SER B 1 63 ? -6.672 18.562 -4.297 1 98.38 63 SER B N 1
ATOM 1921 C CA . SER B 1 63 ? -5.871 17.547 -3.617 1 98.38 63 SER B CA 1
ATOM 1922 C C . SER B 1 63 ? -4.414 17.984 -3.506 1 98.38 63 SER B C 1
ATOM 1924 O O . SER B 1 63 ? -3.984 18.922 -4.184 1 98.38 63 SER B O 1
ATOM 1926 N N . LEU B 1 64 ? -3.736 17.359 -2.584 1 98.62 64 LEU B N 1
ATOM 1927 C CA . LEU B 1 64 ? -2.281 17.375 -2.482 1 98.62 64 LEU B CA 1
ATOM 1928 C C . LEU B 1 64 ? -1.691 16.078 -3.033 1 98.62 64 LEU B C 1
ATOM 1930 O O . LEU B 1 64 ? -2.236 15 -2.807 1 98.62 64 LEU B O 1
ATOM 1934 N N . SER B 1 65 ? -0.6 16.203 -3.746 1 98.69 65 SER B N 1
ATOM 1935 C CA . SER B 1 65 ? 0.005 14.984 -4.266 1 98.69 65 SER B CA 1
ATOM 1936 C C . SER B 1 65 ? 1.527 15.062 -4.223 1 98.69 65 SER B C 1
ATOM 1938 O O . SER B 1 65 ? 2.102 16.156 -4.23 1 98.69 65 SER B O 1
ATOM 1940 N N . LYS B 1 66 ? 2.17 13.914 -4.156 1 98.62 66 LYS B N 1
ATOM 1941 C CA . LYS B 1 66 ? 3.627 13.805 -4.129 1 98.62 66 LYS B CA 1
ATOM 1942 C C . LYS B 1 66 ? 4.082 12.414 -4.551 1 98.62 66 LYS B C 1
ATOM 1944 O O . LYS B 1 66 ? 3.408 11.422 -4.27 1 98.62 66 LYS B O 1
ATOM 1949 N N . GLU B 1 67 ? 5.16 12.359 -5.25 1 98.56 67 GLU B N 1
ATOM 1950 C CA . GLU B 1 67 ? 5.832 11.102 -5.559 1 98.56 67 GLU B CA 1
ATOM 1951 C C . GLU B 1 67 ? 7.023 10.875 -4.633 1 98.56 67 GLU B C 1
ATOM 1953 O O . GLU B 1 67 ? 7.863 11.758 -4.461 1 98.56 67 GLU B O 1
ATOM 1958 N N . TYR B 1 68 ? 7.031 9.703 -4.051 1 98.44 68 TYR B N 1
ATOM 1959 C CA . TYR B 1 68 ? 8.172 9.266 -3.254 1 98.44 68 TYR B CA 1
ATOM 1960 C C . TYR B 1 68 ? 8.969 8.188 -3.988 1 98.44 68 TYR B C 1
ATOM 1962 O O . TYR B 1 68 ? 8.398 7.375 -4.719 1 98.44 68 TYR B O 1
ATOM 1970 N N . LYS B 1 69 ? 10.266 8.219 -3.758 1 98.06 69 LYS B N 1
ATOM 1971 C CA . LYS B 1 69 ? 11.164 7.176 -4.242 1 98.06 69 LYS B CA 1
ATOM 1972 C C . LYS B 1 69 ? 12.008 6.605 -3.105 1 98.06 69 LYS B C 1
ATOM 1974 O O . LYS B 1 69 ? 12.523 7.355 -2.273 1 98.06 69 LYS B O 1
ATOM 1979 N N . PHE B 1 70 ? 12.062 5.305 -3.1 1 97.06 70 PHE B N 1
ATOM 1980 C CA . PHE B 1 70 ? 12.82 4.586 -2.082 1 97.06 70 PHE B CA 1
ATOM 1981 C C . PHE B 1 70 ? 13.938 3.766 -2.717 1 97.06 70 PHE B C 1
ATOM 1983 O O . PHE B 1 70 ? 14.023 3.674 -3.943 1 97.06 70 PHE B O 1
ATOM 1990 N N . GLU B 1 71 ? 14.789 3.26 -1.896 1 95.38 71 GLU B N 1
ATOM 1991 C CA . GLU B 1 71 ? 15.875 2.432 -2.416 1 95.38 71 GLU B CA 1
ATOM 1992 C C . GLU B 1 71 ? 15.367 1.041 -2.797 1 95.38 71 GLU B C 1
ATOM 1994 O O . GLU B 1 71 ? 15.844 0.451 -3.771 1 95.38 71 GLU B O 1
ATOM 1999 N N . THR B 1 72 ? 14.461 0.511 -2.014 1 94.75 72 THR B N 1
ATOM 2000 C CA . THR B 1 72 ? 13.961 -0.845 -2.217 1 94.75 72 THR B CA 1
ATOM 2001 C C . THR B 1 72 ? 12.445 -0.896 -2.031 1 94.75 72 THR B C 1
ATOM 2003 O O . THR B 1 72 ? 11.844 0.047 -1.511 1 94.75 72 THR B O 1
ATOM 2006 N N . PHE B 1 73 ? 11.883 -2.031 -2.467 1 95.38 73 PHE B N 1
ATOM 2007 C CA . PHE B 1 73 ? 10.469 -2.301 -2.207 1 95.38 73 PHE B CA 1
ATOM 2008 C C . PHE B 1 73 ? 10.195 -2.348 -0.708 1 95.38 73 PHE B C 1
ATOM 2010 O O . PHE B 1 73 ? 9.172 -1.843 -0.243 1 95.38 73 PHE B O 1
ATOM 2017 N N . LYS B 1 74 ? 11.055 -2.9 -0.037 1 92.81 74 LYS B N 1
ATOM 2018 C CA . LYS B 1 74 ? 10.922 -3.035 1.41 1 92.81 74 LYS B CA 1
ATOM 2019 C C . LYS B 1 74 ? 10.789 -1.672 2.082 1 92.81 74 LYS B C 1
ATOM 2021 O O . LYS B 1 74 ? 9.914 -1.471 2.926 1 92.81 74 LYS B O 1
ATOM 2026 N N . GLN B 1 75 ? 11.617 -0.79 1.737 1 93.81 75 GLN B N 1
ATOM 2027 C CA . GLN B 1 75 ? 11.562 0.553 2.307 1 93.81 75 GLN B CA 1
ATOM 2028 C C . GLN B 1 75 ? 10.227 1.225 2 1 93.81 75 GLN B C 1
ATOM 2030 O O . GLN B 1 75 ? 9.633 1.864 2.871 1 93.81 75 GLN B O 1
ATOM 2035 N N . ALA B 1 76 ? 9.789 1.096 0.752 1 96.06 76 ALA B N 1
ATOM 2036 C CA . ALA B 1 76 ? 8.508 1.672 0.361 1 96.06 76 ALA B CA 1
ATOM 2037 C C . ALA B 1 76 ? 7.371 1.137 1.233 1 96.06 76 ALA B C 1
ATOM 2039 O O . ALA B 1 76 ? 6.523 1.9 1.695 1 96.06 76 ALA B O 1
ATOM 2040 N N . PHE B 1 77 ? 7.465 -0.084 1.48 1 94.38 77 PHE B N 1
ATOM 2041 C CA . PHE B 1 77 ? 6.348 -0.687 2.197 1 94.38 77 PHE B CA 1
ATOM 2042 C C . PHE B 1 77 ? 6.418 -0.359 3.686 1 94.38 77 PHE B C 1
ATOM 2044 O O . PHE B 1 77 ? 5.387 -0.199 4.34 1 94.38 77 PHE B O 1
ATOM 2051 N N . VAL B 1 78 ? 7.582 -0.295 4.227 1 92.88 78 VAL B N 1
ATOM 2052 C CA . VAL B 1 78 ? 7.723 0.153 5.605 1 92.88 78 VAL B CA 1
ATOM 2053 C C . VAL B 1 78 ? 7.133 1.552 5.762 1 92.88 78 VAL B C 1
ATOM 2055 O O . VAL B 1 78 ? 6.441 1.836 6.742 1 92.88 78 VAL B O 1
ATOM 2058 N N . PHE B 1 79 ? 7.445 2.43 4.824 1 95.31 79 PHE B N 1
ATOM 2059 C CA . PHE B 1 79 ? 6.848 3.76 4.805 1 95.31 79 PHE B CA 1
ATOM 2060 C C . PHE B 1 79 ? 5.328 3.672 4.793 1 95.31 79 PHE B C 1
ATOM 2062 O O . PHE B 1 79 ? 4.656 4.305 5.609 1 95.31 79 PHE B O 1
ATOM 2069 N N . MET B 1 80 ? 4.812 2.857 3.908 1 96 80 MET B N 1
ATOM 2070 C CA . MET B 1 80 ? 3.365 2.723 3.77 1 96 80 MET B CA 1
ATOM 2071 C C . MET B 1 80 ? 2.748 2.16 5.047 1 96 80 MET B C 1
ATOM 2073 O O . MET B 1 80 ? 1.682 2.605 5.473 1 96 80 MET B O 1
ATOM 2077 N N . ASN B 1 81 ? 3.406 1.208 5.586 1 92.56 81 ASN B N 1
ATOM 2078 C CA . ASN B 1 81 ? 2.936 0.646 6.848 1 92.56 81 ASN B CA 1
ATOM 2079 C C . ASN B 1 81 ? 2.883 1.702 7.949 1 92.56 81 ASN B C 1
ATOM 2081 O O . ASN B 1 81 ? 1.888 1.805 8.672 1 92.56 81 ASN B O 1
ATOM 2085 N N . THR B 1 82 ? 3.889 2.414 8.07 1 92.69 82 THR B N 1
ATOM 2086 C CA . THR B 1 82 ? 3.98 3.461 9.078 1 92.69 82 THR B CA 1
ATOM 2087 C C . THR B 1 82 ? 2.863 4.484 8.898 1 92.69 82 THR B C 1
ATOM 2089 O O . THR B 1 82 ? 2.16 4.824 9.852 1 92.69 82 THR B O 1
ATOM 2092 N N . VAL B 1 83 ? 2.689 4.945 7.711 1 95.31 83 VAL B N 1
ATOM 2093 C CA . VAL B 1 83 ? 1.685 5.957 7.41 1 95.31 83 VAL B CA 1
ATOM 2094 C C . VAL B 1 83 ? 0.288 5.387 7.648 1 95.31 83 VAL B C 1
ATOM 2096 O O . VAL B 1 83 ? -0.595 6.082 8.156 1 95.31 83 VAL B O 1
ATOM 2099 N N . SER B 1 84 ? 0.114 4.152 7.277 1 94.62 84 SER B N 1
ATOM 2100 C CA . SER B 1 84 ? -1.202 3.539 7.418 1 94.62 84 SER B CA 1
ATOM 2101 C C . SER B 1 84 ? -1.639 3.492 8.875 1 94.62 84 SER B C 1
ATOM 2103 O O . SER B 1 84 ? -2.824 3.645 9.18 1 94.62 84 SER B O 1
ATOM 2105 N N . HIS B 1 85 ? -0.726 3.285 9.75 1 91.62 85 HIS B N 1
ATOM 2106 C CA . HIS B 1 85 ? -1.035 3.281 11.172 1 91.62 85 HIS B CA 1
ATOM 2107 C C . HIS B 1 85 ? -1.542 4.645 11.633 1 91.62 85 HIS B C 1
ATOM 2109 O O . HIS B 1 85 ? -2.559 4.734 12.328 1 91.62 85 HIS B O 1
ATOM 2115 N N . MET B 1 86 ? -0.876 5.633 11.25 1 93.12 86 MET B N 1
ATOM 2116 C CA . MET B 1 86 ? -1.271 6.988 11.617 1 93.12 86 MET B CA 1
ATOM 2117 C C . MET B 1 86 ? -2.588 7.371 10.953 1 93.12 86 MET B C 1
ATOM 2119 O O . MET B 1 86 ? -3.465 7.957 11.586 1 93.12 86 MET B O 1
ATOM 2123 N N . ALA B 1 87 ? -2.729 7.059 9.672 1 95.44 87 ALA B N 1
ATOM 2124 C CA . ALA B 1 87 ? -3.943 7.336 8.906 1 95.44 87 ALA B CA 1
ATOM 2125 C C . ALA B 1 87 ? -5.164 6.699 9.57 1 95.44 87 ALA B C 1
ATOM 2127 O O . ALA B 1 87 ? -6.223 7.324 9.664 1 95.44 87 ALA B O 1
ATOM 2128 N N . ASP B 1 88 ? -4.977 5.531 10.047 1 93.38 88 ASP B N 1
ATOM 2129 C CA . ASP B 1 88 ? -6.066 4.816 10.695 1 93.38 88 ASP B CA 1
ATOM 2130 C C . ASP B 1 88 ? -6.484 5.508 11.992 1 93.38 88 ASP B C 1
ATOM 2132 O O . ASP B 1 88 ? -7.676 5.605 12.297 1 93.38 88 ASP B O 1
ATOM 2136 N N . GLN B 1 89 ? -5.562 5.961 12.734 1 92.25 89 GLN B N 1
ATOM 2137 C CA . GLN B 1 89 ? -5.863 6.668 13.977 1 92.25 89 GLN B CA 1
ATOM 2138 C C . GLN B 1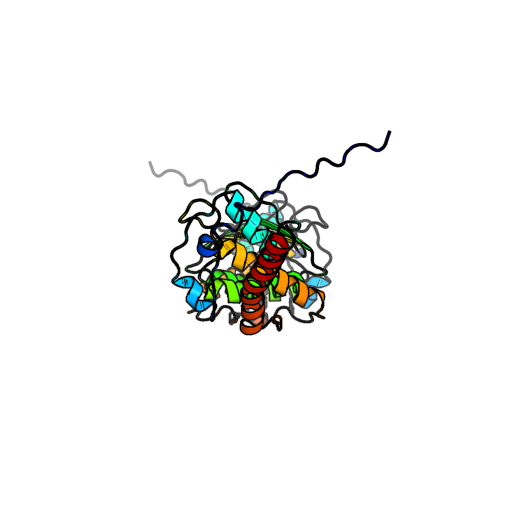 89 ? -6.656 7.941 13.711 1 92.25 89 GLN B C 1
ATOM 2140 O O . GLN B 1 89 ? -7.562 8.289 14.469 1 92.25 89 GLN B O 1
ATOM 2145 N N . MET B 1 90 ? -6.359 8.594 12.656 1 94.44 90 MET B N 1
ATOM 2146 C CA . MET B 1 90 ? -6.977 9.875 12.352 1 94.44 90 MET B CA 1
ATOM 2147 C C . MET B 1 90 ? -8.242 9.695 11.516 1 94.44 90 MET B C 1
ATOM 2149 O O . MET B 1 90 ? -8.969 10.656 11.266 1 94.44 90 MET B O 1
ATOM 2153 N N . ASN B 1 91 ? -8.445 8.531 11.094 1 95.38 91 ASN B N 1
ATOM 2154 C CA . ASN B 1 91 ? -9.547 8.242 10.188 1 95.38 91 ASN B CA 1
ATOM 2155 C C . ASN B 1 91 ? -9.492 9.117 8.938 1 95.38 91 ASN B C 1
ATOM 2157 O O . ASN B 1 91 ? -10.477 9.766 8.578 1 95.38 91 ASN B O 1
ATOM 2161 N N . HIS B 1 92 ? -8.391 9.219 8.359 1 97.81 92 HIS B N 1
ATOM 2162 C CA . HIS B 1 92 ? -8.109 9.977 7.148 1 97.81 92 HIS B CA 1
ATOM 2163 C C . HIS B 1 92 ? -7.035 9.297 6.305 1 97.81 92 HIS B C 1
ATOM 2165 O O . HIS B 1 92 ? -5.898 9.133 6.754 1 97.81 92 HIS B O 1
ATOM 2171 N N . TYR B 1 93 ? -7.422 8.891 5.156 1 98 93 TYR B N 1
ATOM 2172 C CA . TYR B 1 93 ? -6.602 7.941 4.414 1 98 93 TYR B CA 1
ATOM 2173 C C . TYR B 1 93 ? -6.133 8.539 3.094 1 98 93 TYR B C 1
ATOM 2175 O O . TYR B 1 93 ? -6.887 9.25 2.422 1 98 93 TYR B O 1
ATOM 2183 N N . PRO B 1 94 ? -4.953 8.234 2.701 1 98.31 94 PRO B N 1
ATOM 2184 C CA . PRO B 1 94 ? -4.48 8.625 1.371 1 98.31 94 PRO B CA 1
ATOM 2185 C C . PRO B 1 94 ? -4.953 7.668 0.275 1 98.31 94 PRO B C 1
ATOM 2187 O O . PRO B 1 94 ? -5.371 6.547 0.566 1 98.31 94 PRO B O 1
ATOM 2190 N N . LYS B 1 95 ? -4.961 8.164 -0.896 1 98.19 95 LYS B N 1
ATOM 2191 C CA . LYS B 1 95 ? -4.887 7.328 -2.09 1 98.19 95 LYS B CA 1
ATOM 2192 C C . LYS B 1 95 ? -3.443 7.16 -2.555 1 98.19 95 LYS B C 1
ATOM 2194 O O . LYS B 1 95 ? -2.674 8.125 -2.566 1 98.19 95 LYS B O 1
ATOM 2199 N N . TRP B 1 96 ? -3.078 5.879 -2.967 1 98.12 96 TRP B N 1
ATOM 2200 C CA . TRP B 1 96 ? -1.682 5.793 -3.383 1 98.12 96 TRP B CA 1
ATOM 2201 C C . TRP B 1 96 ? -1.479 4.641 -4.363 1 98.12 96 TRP B C 1
ATOM 2203 O O . TRP B 1 96 ? -2.273 3.699 -4.398 1 98.12 96 TRP B O 1
ATOM 2213 N N . ILE B 1 97 ? -0.519 4.828 -5.191 1 98.62 97 ILE B N 1
ATOM 2214 C CA . ILE B 1 97 ? -0.069 3.889 -6.211 1 98.62 97 ILE B CA 1
ATOM 2215 C C . ILE B 1 97 ? 1.378 3.484 -5.941 1 98.62 97 ILE B C 1
ATOM 2217 O O . ILE B 1 97 ? 2.27 4.336 -5.898 1 98.62 97 ILE B O 1
ATOM 2221 N N . ASN B 1 98 ? 1.556 2.201 -5.758 1 98.62 98 ASN B N 1
ATOM 2222 C CA . ASN B 1 98 ? 2.896 1.692 -5.492 1 98.62 98 ASN B CA 1
ATOM 2223 C C . ASN B 1 98 ? 3.385 0.78 -6.613 1 98.62 98 ASN B C 1
ATOM 2225 O O . ASN B 1 98 ? 2.688 -0.159 -7.004 1 98.62 98 ASN B O 1
ATOM 2229 N N . VAL B 1 99 ? 4.48 1.076 -7.18 1 97.94 99 VAL B N 1
ATOM 2230 C CA . VAL B 1 99 ? 5.215 0.261 -8.141 1 97.94 99 VAL B CA 1
ATOM 2231 C C . VAL B 1 99 ? 6.652 0.067 -7.668 1 97.94 99 VAL B C 1
ATOM 2233 O O . VAL B 1 99 ? 7.48 0.973 -7.789 1 97.94 99 VAL B O 1
ATOM 2236 N N . TYR B 1 100 ? 6.902 -1.085 -7.18 1 96.62 100 TYR B N 1
ATOM 2237 C CA . TYR B 1 100 ? 8.188 -1.438 -6.59 1 96.62 100 TYR B CA 1
ATOM 2238 C C . TYR B 1 100 ? 8.625 -0.395 -5.566 1 96.62 100 TYR B C 1
ATOM 2240 O O . TYR B 1 100 ? 8.039 -0.295 -4.484 1 96.62 100 TYR B O 1
ATOM 2248 N N . ASN B 1 101 ? 9.594 0.457 -5.938 1 97 101 ASN B N 1
ATOM 2249 C CA . ASN B 1 101 ? 10.148 1.369 -4.941 1 97 101 ASN B CA 1
ATOM 2250 C C . ASN B 1 101 ? 9.625 2.791 -5.133 1 97 101 ASN B C 1
ATOM 2252 O O . ASN B 1 101 ? 10.188 3.74 -4.582 1 97 101 ASN B O 1
ATOM 2256 N N . LYS B 1 102 ? 8.562 2.92 -5.91 1 98.56 102 LYS B N 1
ATOM 2257 C CA . LYS B 1 102 ? 7.945 4.219 -6.164 1 98.56 102 LYS B CA 1
ATOM 2258 C C . LYS B 1 102 ? 6.527 4.273 -5.598 1 98.56 102 LYS B C 1
ATOM 2260 O O . LYS B 1 102 ? 5.773 3.303 -5.703 1 98.56 102 LYS B O 1
ATOM 2265 N N . LEU B 1 103 ? 6.215 5.406 -5.023 1 98.75 103 LEU B N 1
ATOM 2266 C CA . LEU B 1 103 ? 4.902 5.609 -4.422 1 98.75 103 LEU B CA 1
ATOM 2267 C C . LEU B 1 103 ? 4.344 6.984 -4.785 1 98.75 103 LEU B C 1
ATOM 2269 O O . LEU B 1 103 ? 4.953 8.008 -4.473 1 98.75 103 LEU B O 1
ATOM 2273 N N . ASN B 1 104 ? 3.273 6.992 -5.512 1 98.81 104 ASN B N 1
ATOM 2274 C CA . ASN B 1 104 ? 2.51 8.219 -5.727 1 98.81 104 ASN B CA 1
ATOM 2275 C C . ASN B 1 104 ? 1.354 8.336 -4.738 1 98.81 104 ASN B C 1
ATOM 2277 O O . ASN B 1 104 ? 0.544 7.414 -4.609 1 98.81 104 ASN B O 1
ATOM 2281 N N . VAL B 1 105 ? 1.31 9.477 -4.09 1 98.75 105 VAL B N 1
ATOM 2282 C CA . VAL B 1 105 ? 0.267 9.672 -3.088 1 98.75 105 VAL B CA 1
ATOM 2283 C C . VAL B 1 105 ? -0.609 10.859 -3.482 1 98.75 105 VAL B C 1
ATOM 2285 O O . VAL B 1 105 ? -0.123 11.828 -4.066 1 98.75 105 VAL B O 1
ATOM 2288 N N . GLU B 1 106 ? -1.858 10.727 -3.191 1 98.69 106 GLU B N 1
ATOM 2289 C CA . GLU B 1 106 ? -2.844 11.797 -3.295 1 98.69 106 GLU B CA 1
ATOM 2290 C C . GLU B 1 106 ? -3.705 11.875 -2.037 1 98.69 106 GLU B C 1
ATOM 2292 O O . GLU B 1 106 ? -4.223 10.859 -1.566 1 98.69 106 GLU B O 1
ATOM 2297 N N . ILE B 1 107 ? -3.803 13.102 -1.537 1 98.56 107 ILE B N 1
ATOM 2298 C CA . ILE B 1 107 ? -4.582 13.312 -0.322 1 98.56 107 ILE B CA 1
ATOM 2299 C C . ILE B 1 107 ? -5.648 14.383 -0.57 1 98.56 107 ILE B C 1
ATOM 2301 O O . ILE B 1 107 ? -5.363 15.422 -1.171 1 98.56 107 ILE B O 1
ATOM 2305 N N . THR B 1 108 ? -6.84 14.133 -0.176 1 98.38 108 THR B N 1
ATOM 2306 C CA . THR B 1 108 ? -7.973 15.047 -0.278 1 98.38 108 THR B CA 1
ATOM 2307 C C . THR B 1 108 ? -9.031 14.711 0.766 1 98.38 108 THR B C 1
ATOM 2309 O O . THR B 1 108 ? -8.984 13.648 1.387 1 98.38 108 THR B O 1
ATOM 2312 N N . THR B 1 109 ? -9.82 15.664 1.056 1 98 109 THR B N 1
ATOM 2313 C CA . THR B 1 109 ? -10.992 15.422 1.886 1 98 109 THR B CA 1
ATOM 2314 C C . THR B 1 109 ? -12.266 15.445 1.043 1 98 109 THR B C 1
ATOM 2316 O O . THR B 1 109 ? -12.75 16.516 0.681 1 98 109 THR B O 1
ATOM 2319 N N . GLN B 1 110 ? -12.797 14.328 0.855 1 96.12 110 GLN B N 1
ATOM 2320 C CA . GLN B 1 110 ? -13.953 14.188 -0.032 1 96.12 110 GLN B CA 1
ATOM 2321 C C . GLN B 1 110 ? -15.156 14.938 0.516 1 96.12 110 GLN B C 1
ATOM 2323 O O . GLN B 1 110 ? -15.914 15.555 -0.243 1 96.12 110 GLN B O 1
ATOM 2328 N N . ASP B 1 111 ? -15.32 14.945 1.802 1 95.19 111 ASP B N 1
ATOM 2329 C CA . ASP B 1 111 ? -16.484 15.531 2.463 1 95.19 111 ASP B CA 1
ATOM 2330 C C . ASP B 1 111 ? -16.609 17.016 2.127 1 95.19 111 ASP B C 1
ATOM 2332 O O . ASP B 1 111 ? -17.719 17.562 2.15 1 95.19 111 ASP B O 1
ATOM 2336 N N . VAL B 1 112 ? -15.508 17.672 1.828 1 96.62 112 VAL B N 1
ATOM 2337 C CA . VAL B 1 112 ? -15.547 19.109 1.567 1 96.62 112 VAL B CA 1
ATOM 2338 C C . VAL B 1 112 ? -15.172 19.375 0.111 1 96.62 112 VAL B C 1
ATOM 2340 O O . VAL B 1 112 ? -14.977 20.531 -0.282 1 96.62 112 VAL B O 1
ATOM 2343 N N . SER B 1 113 ? -14.977 18.297 -0.663 1 96.56 113 SER B N 1
ATOM 2344 C CA . SER B 1 113 ? -14.617 18.375 -2.076 1 96.56 113 SER B CA 1
ATOM 2345 C C . SER B 1 113 ? -13.375 19.234 -2.289 1 96.56 113 SER B C 1
ATOM 2347 O O . SER B 1 113 ? -13.375 20.125 -3.141 1 96.56 113 SER B O 1
ATOM 2349 N N . GLY B 1 114 ? -12.406 18.984 -1.469 1 98.06 114 GLY B N 1
ATOM 2350 C CA . GLY B 1 114 ? -11.188 19.766 -1.521 1 98.06 114 GLY B CA 1
ATOM 2351 C C . GLY B 1 114 ? -10.195 19.406 -0.43 1 98.06 114 GLY B C 1
ATOM 2352 O O . GLY B 1 114 ? -10.133 18.25 -0.001 1 98.06 114 GLY B O 1
ATOM 2353 N N . ILE B 1 115 ? -9.398 20.406 -0.108 1 97.75 115 ILE B N 1
ATOM 2354 C CA . ILE B 1 115 ? -8.328 20.219 0.859 1 97.75 115 ILE B CA 1
ATOM 2355 C C . ILE B 1 115 ? -8.75 20.766 2.219 1 97.75 115 ILE B C 1
ATOM 2357 O O . ILE B 1 115 ? -9.328 21.859 2.303 1 97.75 115 ILE B O 1
ATOM 2361 N N . SER B 1 116 ? -8.602 20 3.287 1 96.88 116 SER B N 1
ATOM 2362 C CA . SER B 1 116 ? -8.781 20.438 4.668 1 96.88 116 SER B CA 1
ATOM 2363 C C . SER B 1 116 ? -7.473 20.375 5.441 1 96.88 116 SER B C 1
ATOM 2365 O O . SER B 1 116 ? -6.453 19.938 4.914 1 96.88 116 SER B O 1
ATOM 2367 N N . ILE B 1 117 ? -7.555 20.781 6.664 1 96.38 117 ILE B N 1
ATOM 2368 C CA . ILE B 1 117 ? -6.355 20.812 7.492 1 96.38 117 ILE B CA 1
ATOM 2369 C C . ILE B 1 117 ? -5.883 19.391 7.77 1 96.38 117 ILE B C 1
ATOM 2371 O O . ILE B 1 117 ? -4.695 19.156 8.023 1 96.38 117 ILE B O 1
ATOM 2375 N N . LYS B 1 118 ? -6.766 18.375 7.742 1 97.19 118 LYS B N 1
ATOM 2376 C CA . LYS B 1 118 ? -6.391 16.969 7.922 1 97.19 118 LYS B CA 1
ATOM 2377 C C . LYS B 1 118 ? -5.422 16.516 6.836 1 97.19 118 LYS B C 1
ATOM 2379 O O . LYS B 1 118 ? -4.539 15.695 7.09 1 97.19 118 LYS B O 1
ATOM 2384 N N . ASP B 1 119 ? -5.645 17.047 5.664 1 98.06 119 ASP B N 1
ATOM 2385 C CA . ASP B 1 119 ? -4.777 16.688 4.543 1 98.06 119 ASP B CA 1
ATOM 2386 C C . ASP B 1 119 ? -3.365 17.234 4.75 1 98.06 119 ASP B C 1
ATOM 2388 O O . ASP B 1 119 ? -2.385 16.531 4.48 1 98.06 119 ASP B O 1
ATOM 2392 N N . VAL B 1 120 ? -3.271 18.453 5.25 1 97.5 120 VAL B N 1
ATOM 2393 C CA . VAL B 1 120 ? -1.973 19.062 5.512 1 97.5 120 VAL B CA 1
ATOM 2394 C C . VAL B 1 120 ? -1.255 18.297 6.621 1 97.5 120 VAL B C 1
ATOM 2396 O O . VAL B 1 120 ? -0.052 18.031 6.527 1 97.5 120 VAL B O 1
ATOM 2399 N N . LEU B 1 121 ? -1.982 17.953 7.613 1 97.19 121 LEU B N 1
ATOM 2400 C CA . LEU B 1 121 ? -1.405 17.172 8.711 1 97.19 121 LEU B CA 1
ATOM 2401 C C . LEU B 1 121 ? -0.861 15.844 8.203 1 97.19 121 LEU B C 1
ATOM 2403 O O . LEU B 1 121 ? 0.268 15.469 8.531 1 97.19 121 LEU B O 1
ATOM 2407 N N . LEU B 1 122 ? -1.642 15.125 7.418 1 97.81 122 LEU B N 1
ATOM 2408 C CA . LEU B 1 122 ? -1.188 13.844 6.895 1 97.81 122 LEU B CA 1
ATOM 2409 C C . LEU B 1 122 ? 0.067 14.008 6.043 1 97.81 122 LEU B C 1
ATOM 2411 O O . LEU B 1 122 ? 1 13.211 6.141 1 97.81 122 LEU B O 1
ATOM 2415 N N . ALA B 1 123 ? 0.041 15.008 5.254 1 98.38 123 ALA B N 1
ATOM 2416 C CA . ALA B 1 123 ? 1.229 15.312 4.461 1 98.38 123 ALA B CA 1
ATOM 2417 C C . ALA B 1 123 ? 2.445 15.531 5.355 1 98.38 123 ALA B C 1
ATOM 2419 O O . ALA B 1 123 ? 3.533 15.023 5.062 1 98.38 123 ALA B O 1
ATOM 2420 N N . HIS B 1 124 ? 2.275 16.281 6.398 1 97.19 124 HIS B N 1
ATOM 2421 C CA . HIS B 1 124 ? 3.344 16.547 7.355 1 97.19 124 HIS B CA 1
ATOM 2422 C C . HIS B 1 124 ? 3.865 15.25 7.969 1 97.19 124 HIS B C 1
ATOM 2424 O O . HIS B 1 124 ? 5.078 15.039 8.055 1 97.19 124 HIS B O 1
ATOM 2430 N N . LEU B 1 125 ? 2.961 14.438 8.344 1 96.19 125 LEU B N 1
ATOM 2431 C CA . LEU B 1 125 ? 3.324 13.156 8.93 1 96.19 125 LEU B CA 1
ATOM 2432 C C . LEU B 1 125 ? 4.07 12.289 7.926 1 96.19 125 LEU B C 1
ATOM 2434 O O . LEU B 1 125 ? 5.039 11.617 8.281 1 96.19 125 LEU B O 1
ATOM 2438 N N . MET B 1 126 ? 3.668 12.281 6.703 1 97 126 MET B N 1
ATOM 2439 C CA . MET B 1 126 ? 4.309 11.484 5.66 1 97 126 MET B CA 1
ATOM 2440 C C . MET B 1 126 ? 5.742 11.945 5.426 1 97 126 MET B C 1
ATOM 2442 O O . MET B 1 126 ? 6.637 11.125 5.211 1 97 126 MET B O 1
ATOM 2446 N N . GLU B 1 127 ? 5.938 13.25 5.508 1 96.69 127 GLU B N 1
ATOM 2447 C CA . GLU B 1 127 ? 7.301 13.75 5.348 1 96.69 127 GLU B CA 1
ATOM 2448 C C . GLU B 1 127 ? 8.211 13.234 6.457 1 96.69 127 GLU B C 1
ATOM 2450 O O . GLU B 1 127 ? 9.359 12.867 6.203 1 96.69 127 GLU B O 1
ATOM 2455 N N . SER B 1 128 ? 7.719 13.266 7.625 1 93.88 128 SER B N 1
ATOM 2456 C CA . SER B 1 128 ? 8.508 12.781 8.75 1 93.88 128 SER B CA 1
ATOM 2457 C C . SER B 1 128 ? 8.797 11.289 8.625 1 93.88 128 SER B C 1
ATOM 2459 O O . SER B 1 128 ? 9.914 10.836 8.883 1 93.88 128 SER B O 1
ATOM 2461 N N . ALA B 1 129 ? 7.785 10.523 8.258 1 94.44 129 ALA B N 1
ATOM 2462 C CA . ALA B 1 129 ? 7.961 9.086 8.055 1 94.44 129 ALA B CA 1
ATOM 2463 C C . ALA B 1 129 ? 8.984 8.812 6.957 1 94.44 129 ALA B C 1
ATOM 2465 O O . ALA B 1 129 ? 9.812 7.91 7.086 1 94.44 129 ALA B O 1
ATOM 2466 N N . TYR B 1 130 ? 8.867 9.555 5.898 1 95.94 130 TYR B N 1
ATOM 2467 C CA . TYR B 1 130 ? 9.781 9.383 4.773 1 95.94 130 TYR B CA 1
ATOM 2468 C C . TYR B 1 130 ? 11.227 9.609 5.203 1 95.94 130 TYR B C 1
ATOM 2470 O O . TYR B 1 130 ? 12.117 8.836 4.844 1 95.94 130 TYR B O 1
ATOM 2478 N N . LYS B 1 131 ? 11.414 10.68 5.953 1 93.44 131 LYS B N 1
ATOM 2479 C CA . LYS B 1 131 ? 12.75 10.977 6.461 1 93.44 131 LYS B CA 1
ATOM 2480 C C . LYS B 1 131 ? 13.281 9.836 7.328 1 93.44 131 LYS B C 1
ATOM 2482 O O . LYS B 1 131 ? 14.43 9.422 7.188 1 93.44 131 LYS B O 1
ATOM 2487 N N . ASP B 1 132 ? 12.461 9.367 8.141 1 91.94 132 ASP B N 1
ATOM 2488 C CA . ASP B 1 132 ? 12.852 8.297 9.055 1 91.94 132 ASP B CA 1
ATOM 2489 C C . ASP B 1 132 ? 13.234 7.035 8.289 1 91.94 132 ASP B C 1
ATOM 2491 O O . ASP B 1 132 ? 14.273 6.426 8.57 1 91.94 132 ASP B O 1
ATOM 2495 N N . VAL B 1 133 ? 12.461 6.617 7.344 1 92.44 133 VAL B N 1
ATOM 2496 C CA . VAL B 1 133 ? 12.688 5.395 6.578 1 92.44 133 VAL B CA 1
ATOM 2497 C C . VAL B 1 133 ? 13.977 5.531 5.762 1 92.44 133 VAL B C 1
ATOM 2499 O O . VAL B 1 133 ? 14.758 4.586 5.656 1 92.44 133 VAL B O 1
ATOM 2502 N N . ASN B 1 134 ? 14.188 6.652 5.211 1 90.56 134 ASN B N 1
ATOM 2503 C CA . ASN B 1 134 ? 15.344 6.867 4.352 1 90.56 134 ASN B CA 1
ATOM 2504 C C . ASN B 1 134 ? 16.641 6.934 5.16 1 90.56 134 ASN B C 1
ATOM 2506 O O . ASN B 1 134 ? 17.719 6.738 4.617 1 90.56 134 ASN B O 1
ATOM 2510 N N . GLU B 1 135 ? 16.484 7.266 6.426 1 88.44 135 GLU B N 1
ATOM 2511 C CA . GLU B 1 135 ? 17.656 7.352 7.285 1 88.44 135 GLU B CA 1
ATOM 2512 C C . GLU B 1 135 ? 17.891 6.043 8.031 1 88.44 135 GLU B C 1
ATOM 2514 O O . GLU B 1 135 ? 18.875 5.91 8.766 1 88.44 135 GLU B O 1
ATOM 2519 N N . SER B 1 136 ? 17 5.125 7.855 1 84.5 136 SER B N 1
ATOM 2520 C CA . SER B 1 136 ? 17.094 3.855 8.57 1 84.5 136 SER B CA 1
ATOM 2521 C C . SER B 1 136 ? 17.531 2.73 7.637 1 84.5 136 SER B C 1
ATOM 2523 O O . SER B 1 136 ? 17.406 2.846 6.414 1 84.5 136 SER B O 1
ATOM 2525 N N . ASN B 1 137 ? 18.188 1.789 8.258 1 82.31 137 ASN B N 1
ATOM 2526 C CA . ASN B 1 137 ? 18.453 0.55 7.535 1 82.31 137 ASN B CA 1
ATOM 2527 C C . ASN B 1 137 ? 17.312 -0.45 7.691 1 82.31 137 ASN B C 1
ATOM 2529 O O . ASN B 1 137 ? 17.203 -1.117 8.719 1 82.31 137 ASN B O 1
ATOM 2533 N N . VAL B 1 138 ? 16.531 -0.533 6.648 1 83.81 138 VAL B N 1
ATOM 2534 C CA . VAL B 1 138 ? 15.359 -1.413 6.715 1 83.81 138 VAL B CA 1
ATOM 2535 C C . VAL B 1 138 ? 15.758 -2.824 6.281 1 83.81 138 VAL B C 1
ATOM 2537 O O . VAL B 1 138 ? 16.219 -3.029 5.156 1 83.81 138 VAL B O 1
ATOM 2540 N N . GLU B 1 139 ? 15.555 -3.756 7.215 1 80.5 139 GLU B N 1
ATOM 2541 C CA . GLU B 1 139 ? 15.953 -5.133 6.938 1 80.5 139 GLU B CA 1
ATOM 2542 C C . GLU B 1 139 ? 14.734 -6.02 6.688 1 80.5 139 GLU B C 1
ATOM 2544 O O . GLU B 1 139 ? 14.852 -7.074 6.059 1 80.5 139 GLU B O 1
ATOM 2549 N N . SER B 1 140 ? 13.633 -5.605 7.223 1 80.19 140 SER B N 1
ATOM 2550 C CA . SER B 1 140 ? 12.43 -6.422 7.102 1 80.19 140 SER B CA 1
ATOM 2551 C C . SER B 1 140 ? 11.203 -5.562 6.836 1 80.19 140 SER B C 1
ATOM 2553 O O . SER B 1 140 ? 11.109 -4.438 7.332 1 80.19 140 SER B O 1
ATOM 2555 N N . ILE B 1 141 ? 10.234 -6.129 6.113 1 78.69 141 ILE B N 1
ATOM 2556 C CA . ILE B 1 141 ? 8.992 -5.445 5.777 1 78.69 141 ILE B CA 1
ATOM 2557 C C . ILE B 1 141 ? 8.141 -5.262 7.035 1 78.69 141 ILE B C 1
ATOM 2559 O O . ILE B 1 141 ? 7.301 -4.367 7.098 1 78.69 141 ILE B O 1
ATOM 2563 N N . ALA B 1 142 ? 8.414 -6.094 7.965 1 69.81 142 ALA B N 1
ATOM 2564 C CA . ALA B 1 142 ? 7.621 -6.062 9.195 1 69.81 142 ALA B CA 1
ATOM 2565 C C . ALA B 1 142 ? 8.055 -4.914 10.102 1 69.81 142 ALA B C 1
ATOM 2567 O O . ALA B 1 142 ? 7.375 -4.598 11.078 1 69.81 142 ALA B O 1
ATOM 2568 N N . GLU B 1 143 ? 9.078 -4.305 9.758 1 72 143 GLU B N 1
ATOM 2569 C CA . GLU B 1 143 ? 9.57 -3.205 10.57 1 72 143 GLU B CA 1
ATOM 2570 C C . GLU B 1 143 ? 8.688 -1.971 10.438 1 72 143 GLU B C 1
ATOM 2572 O O . GLU B 1 143 ? 8.062 -1.759 9.391 1 72 143 GLU B O 1
ATOM 2577 N N . ILE B 1 144 ? 8.391 -1.418 11.523 1 66.81 144 ILE B N 1
ATOM 2578 C CA . ILE B 1 144 ? 7.73 -0.115 11.523 1 66.81 144 ILE B CA 1
ATOM 2579 C C . ILE B 1 144 ? 8.727 0.965 11.93 1 66.81 144 ILE B C 1
ATOM 2581 O O . ILE B 1 144 ? 9.578 0.738 12.797 1 66.81 144 ILE B O 1
ATOM 2585 N N . CYS B 1 145 ? 8.586 1.993 11.234 1 67.38 145 CYS B N 1
ATOM 2586 C CA . CYS B 1 145 ? 9.508 3.08 11.547 1 67.38 145 CYS B CA 1
ATOM 2587 C C . CYS B 1 145 ? 9.258 3.613 12.953 1 67.38 145 CYS B C 1
ATOM 2589 O O . CYS B 1 145 ? 8.148 3.514 13.477 1 67.38 145 CYS B O 1
ATOM 2591 N N . LYS B 1 146 ? 10.344 3.99 13.578 1 66.31 146 LYS B N 1
ATOM 2592 C CA . LYS B 1 146 ? 10.445 4.457 14.953 1 66.31 146 LYS B CA 1
ATOM 2593 C C . LYS B 1 146 ? 9.789 5.824 15.125 1 66.31 146 LYS B C 1
ATOM 2595 O O . LYS B 1 146 ? 9.914 6.453 16.172 1 66.31 146 LYS B O 1
ATOM 2600 N N . VAL B 1 147 ? 9.125 6.223 14.18 1 68.25 147 VAL B N 1
ATOM 2601 C CA . VAL B 1 147 ? 8.578 7.562 14.352 1 68.25 147 VAL B CA 1
ATOM 2602 C C . VAL B 1 147 ? 7.438 7.531 15.367 1 68.25 147 VAL B C 1
ATOM 2604 O O . VAL B 1 147 ? 6.566 6.66 15.305 1 68.25 147 VAL B O 1
ATOM 2607 N N . SER B 1 148 ? 7.695 8.367 16.375 1 77.12 148 SER B N 1
ATOM 2608 C CA . SER B 1 148 ? 6.719 8.453 17.453 1 77.12 148 SER B CA 1
ATOM 2609 C C . SER B 1 148 ? 5.688 9.539 17.172 1 77.12 148 SER B C 1
ATOM 2611 O O . SER B 1 148 ? 6.047 10.68 16.859 1 77.12 148 SER B O 1
ATOM 2613 N N . SER B 1 149 ? 4.41 9.172 17.312 1 79.69 149 SER B N 1
ATOM 2614 C CA . SER B 1 149 ? 3.314 10.102 17.062 1 79.69 149 SER B CA 1
ATOM 2615 C C . SER B 1 149 ? 3.4 11.312 17.984 1 79.69 149 SER B C 1
ATOM 2617 O O . SER B 1 149 ? 3.246 12.453 17.531 1 79.69 149 SER B O 1
ATOM 2619 N N . PRO B 1 150 ? 3.785 11.148 19.203 1 84.06 150 PRO B N 1
ATOM 2620 C CA . PRO B 1 150 ? 3.83 12.312 20.078 1 84.06 150 PRO B CA 1
ATOM 2621 C C . PRO B 1 150 ? 4.855 13.352 19.641 1 84.06 150 PRO B C 1
ATOM 2623 O O . PRO B 1 150 ? 4.582 14.555 19.672 1 84.06 150 PRO B O 1
ATOM 2626 N N . GLN B 1 151 ? 5.965 12.906 19.219 1 87.62 151 GLN B N 1
ATOM 2627 C CA . GLN B 1 151 ? 6.98 13.836 18.75 1 87.62 151 GLN B CA 1
ATOM 2628 C C . GLN B 1 151 ? 6.543 14.539 17.469 1 87.62 151 GLN B C 1
ATOM 2630 O O . GLN B 1 151 ? 6.801 15.734 17.281 1 87.62 151 GLN B O 1
ATOM 2635 N N . LEU B 1 152 ? 5.926 13.891 16.609 1 91.06 152 LEU B N 1
ATOM 2636 C CA . LEU B 1 152 ? 5.449 14.461 15.352 1 91.06 152 LEU B CA 1
ATOM 2637 C C . LEU B 1 152 ? 4.398 15.531 15.609 1 91.06 152 LEU B C 1
ATOM 2639 O O . LEU B 1 152 ? 4.41 16.594 14.961 1 91.06 152 LEU B O 1
ATOM 2643 N N . LEU B 1 153 ? 3.609 15.227 16.578 1 93 153 LEU B N 1
ATOM 2644 C CA . LEU B 1 153 ? 2.549 16.172 16.891 1 93 153 LEU B CA 1
ATOM 2645 C C . LEU B 1 153 ? 3.111 17.391 17.609 1 93 153 LEU B C 1
ATOM 2647 O O . LEU B 1 153 ? 2.617 18.516 17.422 1 93 153 LEU B O 1
ATOM 2651 N N . GLN B 1 154 ? 4.094 17.156 18.422 1 92.69 154 GLN B N 1
ATOM 2652 C CA . GLN B 1 154 ? 4.773 18.281 19.047 1 92.69 154 GLN B CA 1
ATOM 2653 C C . GLN B 1 154 ? 5.383 19.203 18 1 92.69 154 GLN B C 1
ATOM 2655 O O . GLN B 1 154 ? 5.266 20.422 18.109 1 92.69 154 GLN B O 1
ATOM 2660 N N . ASN B 1 155 ? 6.008 18.641 17.031 1 93.75 155 ASN B N 1
ATOM 2661 C CA . ASN B 1 155 ? 6.582 19.438 15.945 1 93.75 155 ASN B CA 1
ATOM 2662 C C . ASN B 1 155 ? 5.508 20.188 15.172 1 93.75 155 ASN B C 1
ATOM 2664 O O . ASN B 1 155 ? 5.691 21.359 14.836 1 93.75 155 ASN B O 1
ATOM 2668 N N . TRP B 1 156 ? 4.473 19.562 14.891 1 95.56 156 TRP B N 1
ATOM 2669 C CA . TRP B 1 156 ? 3.314 20.156 14.234 1 95.56 156 TRP B CA 1
ATOM 2670 C C . TRP B 1 156 ? 2.834 21.391 14.992 1 95.56 156 TRP B C 1
ATOM 2672 O O . TRP B 1 156 ? 2.689 22.469 14.414 1 95.56 156 TRP B O 1
ATOM 2682 N N . ASN B 1 157 ? 2.646 21.234 16.297 1 93.94 157 ASN B N 1
ATOM 2683 C CA . ASN B 1 157 ? 2.168 22.328 17.141 1 93.94 157 ASN B CA 1
ATOM 2684 C C . ASN B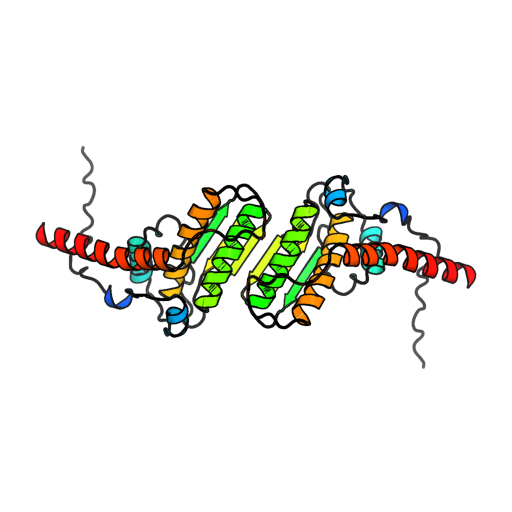 1 157 ? 3.193 23.453 17.234 1 93.94 157 ASN B C 1
ATOM 2686 O O . ASN B 1 157 ? 2.83 24.641 17.203 1 93.94 157 ASN B O 1
ATOM 2690 N N . ALA B 1 158 ? 4.371 23.109 17.297 1 94.94 158 ALA B N 1
ATOM 2691 C CA . ALA B 1 158 ? 5.445 24.078 17.453 1 94.94 158 ALA B CA 1
ATOM 2692 C C . ALA B 1 158 ? 5.559 24.969 16.203 1 94.94 158 ALA B C 1
ATOM 2694 O O . ALA B 1 158 ? 5.941 26.141 16.297 1 94.94 158 ALA B O 1
ATOM 2695 N N . ASN B 1 159 ? 5.273 24.406 15.055 1 94.12 159 ASN B N 1
ATOM 2696 C CA . ASN B 1 159 ? 5.363 25.172 13.805 1 94.12 159 ASN B CA 1
ATOM 2697 C C . ASN B 1 159 ? 4.434 26.375 13.812 1 94.12 159 ASN B C 1
ATOM 2699 O O . ASN B 1 159 ? 4.781 27.438 13.273 1 94.12 159 ASN B O 1
ATOM 2703 N N . TYR B 1 160 ? 3.262 26.219 14.414 1 91.31 160 TYR B N 1
ATOM 2704 C CA . TYR B 1 160 ? 2.342 27.344 14.508 1 91.31 160 TYR B CA 1
ATOM 2705 C C . TYR B 1 160 ? 2.92 28.453 15.383 1 91.31 160 TYR B C 1
ATOM 2707 O O . TYR B 1 160 ? 2.846 29.625 15.039 1 91.31 160 TYR B O 1
ATOM 2715 N N . SER B 1 161 ? 3.438 28 16.516 1 89.5 161 SER B N 1
ATOM 2716 C CA . SER B 1 161 ? 4.031 28.953 17.453 1 89.5 161 SER B CA 1
ATOM 2717 C C . SER B 1 161 ? 5.199 29.703 16.812 1 89.5 161 SER B C 1
ATOM 2719 O O . SER B 1 161 ? 5.332 30.906 16.969 1 89.5 161 SER B O 1
ATOM 2721 N N . GLN B 1 162 ? 5.973 29.016 16.125 1 91.5 162 GLN B N 1
ATOM 2722 C CA . GLN B 1 162 ? 7.117 29.609 15.438 1 91.5 162 GLN B CA 1
ATOM 2723 C C . GLN B 1 162 ? 6.664 30.609 14.375 1 91.5 162 GLN B C 1
ATOM 2725 O O . GLN B 1 162 ? 7.246 31.688 14.242 1 91.5 162 GLN B O 1
ATOM 2730 N N . TYR B 1 163 ? 5.758 30.219 13.648 1 90.12 163 TYR B N 1
ATOM 2731 C CA . TYR B 1 163 ? 5.227 31.109 12.617 1 90.12 163 TYR B CA 1
ATOM 2732 C C . TYR B 1 163 ? 4.695 32.406 13.227 1 90.12 163 TYR B C 1
ATOM 2734 O O . TYR B 1 163 ? 4.945 33.5 12.711 1 90.12 163 TYR B O 1
ATOM 2742 N N . GLN B 1 164 ? 3.936 32.281 14.336 1 86.44 164 GLN B N 1
ATOM 2743 C CA . GLN B 1 164 ? 3.391 33.438 15.023 1 86.44 164 GLN B CA 1
ATOM 2744 C C . GLN B 1 164 ? 4.508 34.375 15.516 1 86.44 164 GLN B C 1
ATOM 2746 O O . GLN B 1 164 ? 4.383 35.594 15.445 1 86.44 164 GLN B O 1
ATOM 2751 N N . GLU B 1 165 ? 5.523 33.812 15.969 1 88.38 165 GLU B N 1
ATOM 2752 C CA . GLU B 1 165 ? 6.664 34.594 16.438 1 88.38 165 GLU B CA 1
ATOM 2753 C C . GLU B 1 165 ? 7.316 35.375 15.297 1 88.38 165 GLU B C 1
ATOM 2755 O O . GLU B 1 165 ? 7.68 36.531 15.453 1 88.38 165 GLU B O 1
ATOM 2760 N N . ILE B 1 166 ? 7.469 34.688 14.195 1 86.5 166 ILE B N 1
ATOM 2761 C CA . ILE B 1 166 ? 8.07 35.312 13.023 1 86.5 166 ILE B CA 1
ATOM 2762 C C . ILE B 1 166 ? 7.191 36.469 12.539 1 86.5 166 ILE B C 1
ATOM 2764 O O . ILE B 1 166 ? 7.691 37.562 12.203 1 86.5 166 ILE B O 1
ATOM 2768 N N . MET B 1 167 ? 5.926 36.281 12.562 1 84.31 167 MET B N 1
ATOM 2769 C CA . MET B 1 167 ? 4.996 37.312 12.109 1 84.31 167 MET B CA 1
ATOM 2770 C C . MET B 1 167 ? 5.02 38.531 13.055 1 84.31 167 MET B C 1
ATOM 2772 O O . MET B 1 167 ? 4.922 39.656 12.609 1 84.31 167 MET B O 1
ATOM 2776 N N . LYS B 1 168 ? 5.156 38.312 14.367 1 83.12 168 LYS B N 1
ATOM 2777 C CA . LYS B 1 168 ? 5.23 39.375 15.359 1 83.12 168 LYS B CA 1
ATOM 2778 C C . LYS B 1 168 ? 6.488 40.219 15.164 1 83.12 168 LYS B C 1
ATOM 2780 O O . LYS B 1 168 ? 6.445 41.438 15.281 1 83.12 168 LYS B O 1
ATOM 2785 N N . LYS B 1 169 ? 7.52 39.625 14.844 1 84.62 169 LYS B N 1
ATOM 2786 C CA . LYS B 1 169 ? 8.789 40.344 14.648 1 84.62 169 LYS B CA 1
ATOM 2787 C C . LYS B 1 169 ? 8.766 41.188 13.375 1 84.62 169 LYS B C 1
ATOM 2789 O O . LYS B 1 169 ? 9.344 42.25 13.336 1 84.62 169 LYS B O 1
ATOM 2794 N N . ASN B 1 170 ? 8.133 40.625 12.422 1 76.5 170 ASN B N 1
ATOM 2795 C CA . ASN B 1 170 ? 8.062 41.344 11.156 1 76.5 170 ASN B CA 1
ATOM 2796 C C . ASN B 1 170 ? 7.184 42.594 11.266 1 76.5 170 ASN B C 1
ATOM 2798 O O . ASN B 1 170 ? 7.398 43.562 10.555 1 76.5 170 ASN B O 1
ATOM 2802 N N . VAL B 1 171 ? 6.219 42.562 12.109 1 71.62 171 VAL B N 1
ATOM 2803 C CA . VAL B 1 171 ? 5.355 43.75 12.305 1 71.62 171 VAL B CA 1
ATOM 2804 C C . VAL B 1 171 ? 6.094 44.812 13.117 1 71.62 171 VAL B C 1
ATOM 2806 O O . VAL B 1 171 ? 5.922 46 12.883 1 71.62 171 VAL B O 1
ATOM 2809 N N . HIS B 1 172 ? 6.871 44.281 14.023 1 69.5 172 HIS B N 1
ATOM 2810 C CA . HIS B 1 172 ? 7.598 45.25 14.844 1 69.5 172 HIS B CA 1
ATOM 2811 C C . HIS B 1 172 ? 8.734 45.875 14.055 1 69.5 172 HIS B C 1
ATOM 2813 O O . HIS B 1 172 ? 9.094 47.031 14.312 1 69.5 172 HIS B O 1
ATOM 2819 N N . ASN B 1 173 ? 9.219 45.188 13.172 1 60.53 173 ASN B N 1
ATOM 2820 C CA . ASN B 1 173 ? 10.312 45.75 12.391 1 60.53 173 ASN B CA 1
ATOM 2821 C C . ASN B 1 173 ? 9.781 46.688 11.297 1 60.53 173 ASN B C 1
ATOM 2823 O O . ASN B 1 173 ? 10.562 47.25 10.523 1 60.53 173 ASN B O 1
ATOM 2827 N N . LEU B 1 174 ? 8.562 46.75 11.156 1 48.53 174 LEU B N 1
ATOM 2828 C CA . LEU B 1 174 ? 8.008 47.812 10.305 1 48.53 174 LEU B CA 1
ATOM 2829 C C . LEU B 1 174 ? 7.695 49.062 11.125 1 48.53 174 LEU B C 1
ATOM 2831 O O . LEU B 1 174 ? 7.254 48.969 12.266 1 48.53 174 LEU B O 1
#

InterPro domains:
  IPR001533 Pterin 4 alpha carbinolamine dehydratase [PF01329] (38-128)
  IPR001533 Pterin 4 alpha carbinolamine dehydratase [PTHR12599] (12-134)
  IPR036428 Pterin 4 alpha carbinolamine dehydratase superfamily [G3DSA:3.30.1360.20] (37-139)
  IPR036428 Pterin 4 alpha carbinolamine dehydratase superfamily [SSF55248] (39-130)

pLDDT: mean 85.96, std 18.77, range [25.69, 98.81]